Protein AF-A0A0R2K3Y9-F1 (afdb_monomer_lite)

Radius of gyration: 27.19 Å; chains: 1; bounding box: 58×68×70 Å

Organism: NCBI:txid89059

Sequence (277 aa):
MFSKPIFKQSVRSNGALWLVITLVTSALFSNFIIRFDPADFGALSSAAEGTAFGSVLSGFGTILGTLGTFYEMIAIMLGLVYIIFSANNLVVNEVDSGSMAYTLSTPIRRSTVIFTKMAYMIGSIVLMFGILTGVGLGVSELAHHNVSGSPMTEDVEATADAMDRKPSYVRKHLYMIKDDKYAMQAGAEARKMDKTAYGEYLDQAILRDSYKAAATKLTDNRQDKYSDSDKDKDEIEITEQELAKKPQLMMKDNDALEAGAKVTGQSVNGYRNSVND

Foldseek 3Di:
DADPVLLVVLCVQCVVVLVVLLVVLLVVLLCCLQPPDLVVLVVVLVVCPPHPCNVVSVLSNDPVSVVCCVVPPSVVVSLVVSLVVSCCRLPVCCVVVVVVVVVVVPPDDPVNSVVNSVVSSVVSSVVSVVVSVVSNVVSCCVRVVPDPPDDLQPLLVQLCVQVVHDSVVCLQAVLVCVVDPSSLVSSCVSVVHPSVVSVVVSVVVLQLQLLQQLQVVQLVVQCVVCVVPPDDSVVSGDHSVNCVVPVVSSLVPQSSLVRSCSSNVHDSVRSSVVSVD

pLDDT: mean 79.21, std 9.31, range [45.62, 90.38]

InterPro domains:
  IPR032688 ABC-2 type transporter permease protein NosY-like [PF12679] (7-140)

Secondary structure (DSSP, 8-state):
---HHHHHHHHHHHHHHHHHHHHHHHHHHHHHHHH--HHHHHHHHHHHTTSTTHHHHGGGGSHHHHHHHHHHTHHHHHHHHHHHHHHIIIIIHHHHTSHHHHHHTSS--HHHHHHHHHHHHHHHHHHHHHHHHHHHHHHHHHHH--SSS----HHHHHHHHHTTS-HHHHHH-THHHHH-HHHHHHHHHHTT--HHHHHHHHHHHHHHHHHHHHHHHHHHHHHHHHTTS---HHHH---HHHHHH-GGGGGG-HHHHHHHHHHHT--HHHHHHHTT-

Structure (mmCIF, N/CA/C/O backbone):
data_AF-A0A0R2K3Y9-F1
#
_entry.id   AF-A0A0R2K3Y9-F1
#
loop_
_atom_site.group_PDB
_atom_site.id
_atom_site.type_symbol
_atom_site.label_atom_id
_atom_site.label_alt_id
_atom_site.label_comp_id
_atom_site.label_asym_id
_atom_site.label_entity_id
_atom_site.label_seq_id
_atom_site.pdbx_PDB_ins_code
_atom_site.Cartn_x
_atom_site.Cartn_y
_atom_site.Cartn_z
_atom_site.occupancy
_atom_site.B_iso_or_equiv
_atom_site.auth_seq_id
_atom_site.auth_comp_id
_atom_site.auth_asym_id
_atom_site.auth_atom_id
_atom_site.pdbx_PDB_model_num
ATOM 1 N N . MET A 1 1 ? -20.551 -6.174 31.760 1.00 72.19 1 MET A N 1
ATOM 2 C CA . MET A 1 1 ? -19.479 -5.149 31.705 1.00 72.19 1 MET A CA 1
ATOM 3 C C . MET A 1 1 ? -19.605 -4.219 30.501 1.00 72.19 1 MET A C 1
ATOM 5 O O . MET A 1 1 ? -19.122 -3.102 30.588 1.00 72.19 1 MET A O 1
ATOM 9 N N . PHE A 1 2 ? -20.287 -4.624 29.424 1.00 77.69 2 PHE A N 1
ATOM 10 C CA . PHE A 1 2 ? -20.552 -3.791 28.248 1.00 77.69 2 PHE A CA 1
ATOM 11 C C . PHE A 1 2 ? -22.027 -3.366 28.186 1.00 77.69 2 PHE A C 1
ATOM 13 O O . PHE A 1 2 ? -22.905 -4.177 28.487 1.00 77.69 2 PHE A O 1
ATOM 20 N N . SER A 1 3 ? -22.302 -2.120 27.795 1.00 84.88 3 SER A N 1
ATOM 21 C CA . SER A 1 3 ? -23.659 -1.575 27.671 1.00 84.88 3 SER A CA 1
ATOM 22 C C . SER A 1 3 ? -23.954 -1.139 26.233 1.00 84.88 3 SER A C 1
ATOM 24 O O . SER A 1 3 ? -23.465 -0.114 25.764 1.00 84.88 3 SER A O 1
ATOM 26 N N . LYS A 1 4 ? -24.811 -1.891 25.531 1.00 84.31 4 LYS A N 1
ATOM 27 C CA . LYS A 1 4 ? -25.275 -1.547 24.172 1.00 84.31 4 LYS A CA 1
ATOM 28 C C . LYS A 1 4 ? -25.840 -0.118 24.037 1.00 84.31 4 LYS A C 1
ATOM 30 O O . LYS A 1 4 ? -25.471 0.543 23.065 1.00 84.31 4 LYS A O 1
ATOM 35 N N . PRO A 1 5 ? -26.703 0.392 24.945 1.00 85.50 5 PRO A N 1
ATOM 36 C CA . PRO A 1 5 ? -27.250 1.742 24.795 1.00 85.50 5 PRO A CA 1
ATOM 37 C C . PRO A 1 5 ? -26.172 2.829 24.900 1.00 85.50 5 PRO A C 1
ATOM 39 O O . PRO A 1 5 ? -26.174 3.751 24.089 1.00 85.50 5 PRO A O 1
ATOM 42 N N . ILE A 1 6 ? -25.207 2.674 25.814 1.00 84.50 6 ILE A N 1
ATOM 43 C CA . ILE A 1 6 ? -24.090 3.621 25.970 1.00 84.50 6 ILE A CA 1
ATOM 44 C C . ILE A 1 6 ? -23.185 3.580 24.739 1.00 84.50 6 ILE A C 1
ATOM 46 O O . ILE A 1 6 ? -22.812 4.625 24.222 1.00 84.50 6 ILE A O 1
ATOM 50 N N . PHE A 1 7 ? -22.890 2.392 24.207 1.00 85.75 7 PHE A N 1
ATOM 51 C CA . PHE A 1 7 ? -22.091 2.269 22.989 1.00 85.75 7 PHE A CA 1
ATOM 52 C C . PHE A 1 7 ? -22.758 2.966 21.794 1.00 85.75 7 PHE A C 1
ATOM 54 O O . PHE A 1 7 ? -22.119 3.743 21.089 1.00 85.75 7 PHE A O 1
ATOM 61 N N . LYS A 1 8 ? -24.067 2.757 21.596 1.00 85.94 8 LYS A N 1
ATOM 62 C CA . LYS A 1 8 ? -24.831 3.424 20.529 1.00 85.94 8 LYS A CA 1
ATOM 63 C C . LYS A 1 8 ? -24.847 4.946 20.704 1.00 85.94 8 LYS A C 1
ATOM 65 O O . LYS A 1 8 ? -24.762 5.674 19.717 1.00 85.94 8 LYS A O 1
ATOM 70 N N . GLN A 1 9 ? -24.935 5.426 21.942 1.00 85.88 9 GLN A N 1
ATOM 71 C CA . GLN A 1 9 ? -24.825 6.847 22.261 1.00 85.88 9 GLN A CA 1
ATOM 72 C C . GLN A 1 9 ? -23.428 7.393 21.934 1.00 85.88 9 GLN A C 1
ATOM 74 O O . GLN A 1 9 ? -23.332 8.435 21.289 1.00 85.88 9 GLN A O 1
ATOM 79 N N . SER A 1 10 ? -22.357 6.678 22.297 1.00 84.56 10 SER A N 1
ATOM 80 C CA . SER A 1 10 ? -20.978 7.061 21.967 1.00 84.56 10 SER A CA 1
ATOM 81 C C . SER A 1 10 ? -20.760 7.148 20.457 1.00 84.56 10 SER A C 1
ATOM 83 O O . SER A 1 10 ? -20.232 8.155 19.989 1.00 84.56 10 SER A O 1
ATOM 85 N N . VAL A 1 11 ? -21.259 6.167 19.692 1.00 85.75 11 VAL A N 1
ATOM 86 C CA . VAL A 1 11 ? -21.233 6.184 18.219 1.00 85.75 11 VAL A CA 1
ATOM 87 C C . VAL A 1 11 ? -22.004 7.383 17.665 1.00 85.75 11 VAL A C 1
ATOM 89 O O . VAL A 1 11 ? -21.507 8.061 16.775 1.00 85.75 11 VAL A O 1
ATOM 92 N N . ARG A 1 12 ? -23.201 7.685 18.181 1.00 84.62 12 ARG A N 1
ATOM 93 C CA . ARG A 1 12 ? -24.012 8.804 17.672 1.00 84.62 12 ARG A CA 1
ATOM 94 C C . ARG A 1 12 ? -23.402 10.171 17.987 1.00 84.62 12 ARG A C 1
ATOM 96 O O . ARG A 1 12 ? -23.497 11.069 17.161 1.00 84.62 12 ARG A O 1
ATOM 103 N N . SER A 1 13 ? -22.794 10.322 19.161 1.00 81.81 13 SER A N 1
ATOM 104 C CA . SER A 1 13 ? -22.190 11.584 19.603 1.00 81.81 13 SER A CA 1
ATOM 105 C C . SER A 1 13 ? -20.839 11.856 18.926 1.00 81.81 13 SER A C 1
ATOM 107 O O . SER A 1 13 ? -20.558 12.982 18.528 1.00 81.81 13 SER A O 1
ATOM 109 N N . ASN A 1 14 ? -20.012 10.821 18.731 1.00 84.38 14 ASN A N 1
ATOM 110 C CA . ASN A 1 14 ? -18.636 10.973 18.236 1.00 84.38 14 ASN A CA 1
ATOM 111 C C . ASN A 1 14 ? -18.421 10.483 16.797 1.00 84.38 14 ASN A C 1
ATOM 113 O O . ASN A 1 14 ? -17.381 10.762 16.205 1.00 84.38 14 ASN A O 1
ATOM 117 N N . GLY A 1 15 ? -19.394 9.792 16.200 1.00 83.25 15 GLY A N 1
ATOM 118 C CA . GLY A 1 15 ? -19.267 9.215 14.860 1.00 83.25 15 GLY A CA 1
ATOM 119 C C . GLY A 1 15 ? -19.096 10.255 13.753 1.00 83.25 15 GLY A C 1
ATOM 120 O O . GLY A 1 15 ? -18.331 10.018 12.824 1.00 83.25 15 GLY A O 1
ATOM 121 N N . ALA A 1 16 ? -19.741 11.422 13.865 1.00 86.19 16 ALA A N 1
ATOM 122 C CA . ALA A 1 16 ? -19.573 12.507 12.895 1.00 86.19 16 ALA A CA 1
ATOM 123 C C . ALA A 1 16 ? -18.151 13.091 12.932 1.00 86.19 16 ALA A C 1
ATOM 125 O O . ALA A 1 16 ? -17.517 13.229 11.890 1.00 86.19 16 ALA A O 1
ATOM 126 N N . LEU A 1 17 ? -17.625 13.362 14.134 1.00 84.94 17 LEU A N 1
ATOM 127 C CA . LEU A 1 17 ? -16.249 13.829 14.329 1.00 84.94 17 LEU A CA 1
ATOM 128 C C . LEU A 1 17 ? -15.238 12.808 13.791 1.00 84.94 17 LEU A C 1
ATOM 130 O O . LEU A 1 17 ? -14.320 13.171 13.061 1.00 84.94 17 LEU A O 1
ATOM 134 N N . TRP A 1 18 ? -15.439 11.527 14.115 1.00 87.94 18 TRP A N 1
ATOM 135 C CA . TRP A 1 18 ? -14.597 10.439 13.624 1.00 87.94 18 TRP A CA 1
ATOM 136 C C . TRP A 1 18 ? -14.606 10.346 12.093 1.00 87.94 18 TRP A C 1
ATOM 138 O O . TRP A 1 18 ? -13.537 10.243 11.495 1.00 87.94 18 TRP A O 1
ATOM 148 N N . LEU A 1 19 ? -15.775 10.442 11.448 1.00 88.56 19 LEU A N 1
ATOM 149 C CA . LEU A 1 19 ? -15.882 10.413 9.985 1.00 88.56 19 LEU A CA 1
ATOM 150 C C . LEU A 1 19 ? -15.146 11.581 9.328 1.00 88.56 19 LEU A C 1
ATOM 152 O O . LEU A 1 19 ? -14.392 11.365 8.383 1.00 88.56 19 LEU A O 1
ATOM 156 N N . VAL A 1 20 ? -15.342 12.804 9.830 1.00 88.75 20 VAL A N 1
ATOM 157 C CA . VAL A 1 20 ? -14.692 14.002 9.279 1.00 88.75 20 VAL A CA 1
ATOM 158 C C . VAL A 1 20 ? -13.175 13.890 9.391 1.00 88.75 20 VAL A C 1
ATOM 160 O O . VAL A 1 20 ? -12.480 14.079 8.396 1.00 88.75 20 VAL A O 1
ATOM 163 N N . ILE A 1 21 ? -12.658 13.531 10.569 1.00 85.00 21 ILE A N 1
ATOM 164 C CA . ILE A 1 21 ? -11.213 13.379 10.775 1.00 85.00 21 ILE A CA 1
ATOM 165 C C . ILE A 1 21 ? -10.663 12.264 9.881 1.00 85.00 21 ILE A C 1
ATOM 167 O O . ILE A 1 21 ? -9.670 12.476 9.195 1.00 85.00 21 ILE A O 1
ATOM 171 N N . THR A 1 22 ? -11.338 11.114 9.812 1.00 88.19 22 THR A N 1
ATOM 172 C CA . THR A 1 22 ? -10.908 9.993 8.961 1.00 88.19 22 THR A CA 1
ATOM 173 C C . THR A 1 22 ? -10.856 10.393 7.489 1.00 88.19 22 THR A C 1
ATOM 175 O O . THR A 1 22 ? -9.881 10.070 6.815 1.00 88.19 22 THR A O 1
ATOM 178 N N . LEU A 1 23 ? -11.848 11.135 6.987 1.00 88.94 23 LEU A N 1
ATOM 179 C CA . LEU A 1 23 ? -11.860 11.627 5.606 1.00 88.94 23 LEU A CA 1
ATOM 180 C C . LEU A 1 23 ? -10.736 12.628 5.333 1.00 88.94 23 LEU A C 1
ATOM 182 O O . LEU A 1 23 ? -10.038 12.491 4.331 1.00 88.94 23 LEU A O 1
ATOM 186 N N . VAL A 1 24 ? -10.532 13.603 6.221 1.00 87.00 24 VAL A N 1
ATOM 187 C CA . VAL A 1 24 ? -9.466 14.607 6.071 1.00 87.00 24 VAL A CA 1
ATOM 188 C C . VAL A 1 24 ? -8.095 13.939 6.104 1.00 87.00 24 VAL A C 1
ATOM 190 O O . VAL A 1 24 ? -7.281 14.165 5.212 1.00 87.00 24 VAL A O 1
ATOM 193 N N . THR A 1 25 ? -7.851 13.067 7.082 1.00 82.69 25 THR A N 1
ATOM 194 C CA . THR A 1 25 ? -6.600 12.314 7.184 1.00 82.69 25 THR A CA 1
ATOM 195 C C . THR A 1 25 ? -6.388 11.421 5.964 1.00 82.69 25 THR A C 1
ATOM 197 O O . THR A 1 25 ? -5.285 11.393 5.433 1.00 82.69 25 THR A O 1
ATOM 200 N N . SER A 1 26 ? -7.432 10.751 5.469 1.00 87.12 26 SER A N 1
ATOM 201 C CA . SER A 1 26 ? -7.345 9.919 4.262 1.00 87.12 26 SER A CA 1
ATOM 202 C C . SER A 1 26 ? -7.014 10.745 3.020 1.00 87.12 26 SER A C 1
ATOM 204 O O . SER A 1 26 ? -6.177 10.332 2.222 1.00 87.12 26 SER A O 1
ATOM 206 N N . ALA A 1 27 ? -7.621 11.923 2.859 1.00 84.75 27 ALA A N 1
ATOM 207 C CA . ALA A 1 27 ? -7.344 12.817 1.737 1.00 84.75 27 ALA A CA 1
ATOM 208 C C . ALA A 1 27 ? -5.910 13.364 1.782 1.00 84.75 27 ALA A C 1
ATOM 210 O O . ALA A 1 27 ? -5.215 13.340 0.768 1.00 84.75 27 ALA A O 1
ATOM 211 N N . LEU A 1 28 ? -5.447 13.797 2.959 1.00 79.94 28 LEU A N 1
ATOM 212 C CA . LEU A 1 28 ? -4.062 14.228 3.159 1.00 79.94 28 LEU A CA 1
ATOM 213 C C . LEU A 1 28 ? -3.086 13.087 2.864 1.00 79.94 28 LEU A C 1
ATOM 215 O O . LEU A 1 28 ? -2.145 13.276 2.102 1.00 79.94 28 LEU A O 1
ATOM 219 N N . PHE A 1 29 ? -3.347 11.895 3.403 1.00 78.56 29 PHE A N 1
ATOM 220 C CA . PHE A 1 29 ? -2.521 10.710 3.181 1.00 78.56 29 PHE A CA 1
ATOM 221 C C . PHE A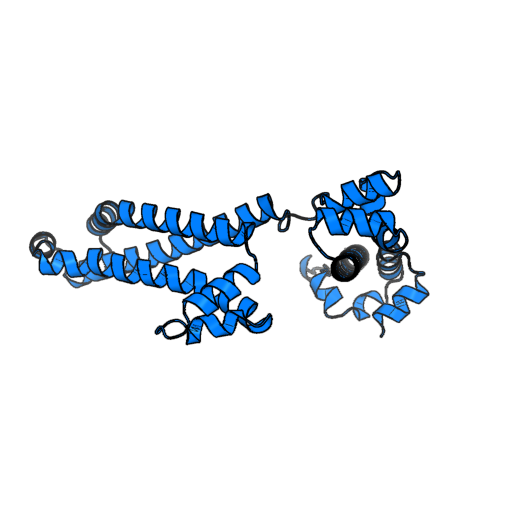 1 29 ? -2.471 10.311 1.699 1.00 78.56 29 PHE A C 1
ATOM 223 O O . PHE A 1 29 ? -1.402 10.028 1.170 1.00 78.56 29 PHE A O 1
ATOM 230 N N . SER A 1 30 ? -3.603 10.379 0.995 1.00 82.38 30 SER A N 1
ATOM 231 C CA . SER A 1 30 ? -3.673 10.117 -0.449 1.00 82.38 30 SER A CA 1
ATOM 232 C C . SER A 1 30 ? -2.864 11.131 -1.256 1.00 82.38 30 SER A C 1
ATOM 234 O O . SER A 1 30 ? -2.160 10.759 -2.190 1.00 82.38 30 SER A O 1
ATOM 236 N N . ASN A 1 31 ? -2.946 12.414 -0.893 1.00 78.44 31 ASN A N 1
ATOM 237 C CA . ASN A 1 31 ? -2.171 13.463 -1.549 1.00 78.44 31 ASN A CA 1
ATOM 238 C C . ASN A 1 31 ? -0.668 13.241 -1.339 1.00 78.44 31 ASN A C 1
ATOM 240 O O . ASN A 1 31 ? 0.089 13.296 -2.303 1.00 78.44 31 ASN A O 1
ATOM 244 N N . PHE A 1 32 ? -0.261 12.873 -0.120 1.00 73.88 32 PHE A N 1
ATOM 245 C CA . PHE A 1 32 ? 1.114 12.461 0.156 1.00 73.88 32 PHE A CA 1
ATOM 246 C C . PHE A 1 32 ? 1.554 11.295 -0.727 1.00 73.88 32 PHE A C 1
ATOM 248 O O . PHE A 1 32 ? 2.607 11.393 -1.333 1.00 73.88 32 PHE A O 1
ATOM 255 N N . ILE A 1 33 ? 0.753 10.236 -0.871 1.00 74.50 33 ILE A N 1
ATOM 256 C CA . ILE A 1 33 ? 1.120 9.095 -1.729 1.00 74.50 33 ILE A CA 1
ATOM 257 C C . ILE A 1 33 ? 1.334 9.530 -3.187 1.00 74.50 33 ILE A C 1
ATOM 259 O O . ILE A 1 33 ? 2.266 9.065 -3.829 1.00 74.50 33 ILE A O 1
ATOM 263 N N . ILE A 1 34 ? 0.482 10.407 -3.726 1.00 73.38 34 ILE A N 1
ATOM 264 C CA . ILE A 1 34 ? 0.499 10.768 -5.155 1.00 73.38 34 ILE A CA 1
ATOM 265 C C . ILE A 1 34 ? 1.545 11.843 -5.480 1.00 73.38 34 ILE A C 1
ATOM 267 O O . ILE A 1 34 ? 2.103 11.857 -6.575 1.00 73.38 34 ILE A O 1
ATOM 271 N N . ARG A 1 35 ? 1.742 12.808 -4.581 1.00 71.44 35 ARG A N 1
ATOM 272 C CA . ARG A 1 35 ? 2.482 14.051 -4.847 1.00 71.44 35 ARG A CA 1
ATOM 273 C C . ARG A 1 35 ? 3.768 14.164 -4.045 1.00 71.44 35 ARG A C 1
ATOM 275 O O . ARG A 1 35 ? 4.286 15.264 -3.915 1.00 71.44 35 ARG A O 1
ATOM 282 N N . PHE A 1 36 ? 4.263 13.064 -3.490 1.00 70.00 36 PHE A N 1
ATOM 283 C CA . PHE A 1 36 ? 5.468 13.105 -2.682 1.00 70.00 36 PHE A CA 1
ATOM 284 C C . PHE A 1 36 ? 6.675 13.610 -3.491 1.00 70.00 36 PHE A C 1
ATOM 286 O O . PHE A 1 36 ? 7.161 12.914 -4.380 1.00 70.00 36 PHE A O 1
ATOM 293 N N . ASP A 1 37 ? 7.166 14.801 -3.142 1.00 67.56 37 ASP A N 1
ATOM 294 C CA . ASP A 1 37 ? 8.420 15.365 -3.636 1.00 67.56 37 ASP A CA 1
ATOM 295 C C . ASP A 1 37 ? 9.355 15.654 -2.440 1.00 67.56 37 ASP A C 1
ATOM 297 O O . ASP A 1 37 ? 8.989 16.409 -1.531 1.00 67.56 37 ASP A O 1
ATOM 301 N N . PRO A 1 38 ? 10.568 15.071 -2.398 1.00 63.56 38 PRO A N 1
ATOM 302 C CA . PRO A 1 38 ? 11.562 15.378 -1.371 1.00 63.56 38 PRO A CA 1
ATOM 303 C C . PRO A 1 38 ? 11.931 16.870 -1.286 1.00 63.56 38 PRO A C 1
ATOM 305 O O . PRO A 1 38 ? 12.319 17.342 -0.215 1.00 63.56 38 PRO A O 1
ATOM 308 N N . ALA A 1 39 ? 11.805 17.628 -2.382 1.00 64.56 39 ALA A N 1
ATOM 309 C CA . ALA A 1 39 ? 12.123 19.055 -2.422 1.00 64.56 39 ALA A CA 1
ATOM 310 C C . ALA A 1 39 ? 11.129 19.914 -1.617 1.00 64.56 39 ALA A C 1
ATOM 312 O O . ALA A 1 39 ? 11.542 20.893 -0.985 1.00 64.56 39 ALA A O 1
ATOM 313 N N . ASP A 1 40 ? 9.852 19.518 -1.557 1.00 67.56 40 ASP A N 1
ATOM 314 C CA . ASP A 1 40 ? 8.820 20.212 -0.769 1.00 67.56 40 ASP A CA 1
ATOM 315 C C . ASP A 1 40 ? 9.151 20.192 0.731 1.00 67.56 40 ASP A C 1
ATOM 317 O O . ASP A 1 40 ? 8.909 21.159 1.460 1.00 67.56 40 ASP A O 1
ATOM 321 N N . PHE A 1 41 ? 9.777 19.110 1.198 1.00 66.44 41 PHE A N 1
ATOM 322 C CA . PHE A 1 41 ? 10.233 18.981 2.581 1.00 66.44 41 PHE A CA 1
ATOM 323 C C . PHE A 1 41 ? 11.466 19.826 2.883 1.00 66.44 41 PHE A C 1
ATOM 325 O O . PHE A 1 41 ? 11.584 20.335 3.997 1.00 66.44 41 PHE A O 1
ATOM 332 N N . GLY A 1 42 ? 12.342 20.043 1.899 1.00 66.19 42 GLY A N 1
ATOM 333 C CA . GLY A 1 42 ? 13.432 21.012 2.012 1.00 66.19 42 GLY A CA 1
ATOM 334 C C . GLY A 1 42 ? 12.899 22.425 2.261 1.00 66.19 42 GLY A C 1
ATOM 335 O O . GLY A 1 42 ? 13.320 23.085 3.209 1.00 66.19 42 GLY A O 1
ATOM 336 N N . ALA A 1 43 ? 11.897 22.850 1.483 1.00 70.19 43 ALA A N 1
ATOM 337 C CA . ALA A 1 43 ? 11.250 24.152 1.653 1.00 70.19 43 ALA A CA 1
ATOM 338 C C . ALA A 1 43 ? 10.522 24.278 3.005 1.00 70.19 43 ALA A C 1
ATOM 340 O O . ALA A 1 43 ? 10.617 25.311 3.672 1.00 70.19 43 ALA A O 1
ATOM 341 N N . LEU A 1 44 ? 9.833 23.218 3.440 1.00 67.12 44 LEU A N 1
ATOM 342 C CA . LEU A 1 44 ? 9.154 23.184 4.735 1.00 67.12 44 LEU A CA 1
ATOM 343 C C . LEU A 1 44 ? 10.146 23.192 5.912 1.00 67.12 44 LEU A C 1
ATOM 345 O O . LEU A 1 44 ? 9.903 23.872 6.906 1.00 67.12 44 LEU A O 1
ATOM 349 N N . SER A 1 45 ? 11.276 22.488 5.790 1.00 67.81 45 SER A N 1
ATOM 350 C CA . SER A 1 45 ? 12.355 22.490 6.785 1.00 67.81 45 SER A CA 1
ATOM 351 C C . SER A 1 45 ? 12.969 23.879 6.923 1.00 67.81 45 SER A C 1
ATOM 353 O O . SER A 1 45 ? 13.110 24.361 8.044 1.00 67.81 45 SER A O 1
ATOM 355 N N . SER A 1 46 ? 13.267 24.555 5.809 1.00 74.31 46 SER A N 1
ATOM 356 C CA . SER A 1 46 ? 13.763 25.937 5.824 1.00 74.31 46 SER A CA 1
ATOM 357 C C . SER A 1 46 ? 12.749 26.914 6.426 1.00 74.31 46 SER A C 1
ATOM 359 O O . SER A 1 46 ? 13.129 27.819 7.159 1.00 74.31 46 SER A O 1
ATOM 361 N N . ALA A 1 47 ? 11.450 26.724 6.177 1.00 75.31 47 ALA A N 1
ATOM 362 C CA . ALA A 1 47 ? 10.400 27.552 6.776 1.00 75.31 47 ALA A CA 1
ATOM 363 C C . ALA A 1 47 ? 10.187 27.284 8.280 1.00 75.31 47 ALA A C 1
ATOM 365 O O . ALA A 1 47 ? 9.704 28.158 9.000 1.00 75.31 47 ALA A O 1
ATOM 366 N N . ALA A 1 48 ? 10.525 26.083 8.756 1.00 72.19 48 ALA A N 1
ATOM 367 C CA . ALA A 1 48 ? 10.396 25.677 10.153 1.00 72.19 48 ALA A CA 1
ATOM 368 C C . ALA A 1 48 ? 11.668 25.924 10.985 1.00 72.19 48 ALA A C 1
ATOM 370 O O . ALA A 1 48 ? 11.647 25.679 12.200 1.00 72.19 48 ALA A O 1
ATOM 371 N N . GLU A 1 49 ? 12.757 26.408 10.375 1.00 75.75 49 GLU A N 1
ATOM 372 C CA . GLU A 1 49 ? 13.984 26.780 11.082 1.00 75.75 49 GLU A CA 1
ATOM 373 C C . GLU A 1 49 ? 13.683 27.782 12.207 1.00 75.75 49 GLU A C 1
ATOM 375 O O . GLU A 1 49 ? 13.018 28.799 12.022 1.00 75.75 49 GLU A O 1
ATOM 380 N N . GLY A 1 50 ? 14.145 27.462 13.418 1.00 74.25 50 GLY A N 1
ATOM 381 C CA . GLY A 1 50 ? 13.904 28.274 14.615 1.00 74.25 50 GLY A CA 1
ATOM 382 C C . GLY A 1 50 ? 12.578 28.008 15.341 1.00 74.25 50 GLY A C 1
ATOM 383 O O . GLY A 1 50 ? 12.359 28.567 16.414 1.00 74.25 50 GLY A O 1
ATOM 384 N N . THR A 1 51 ? 11.709 27.132 14.826 1.00 82.62 51 THR A N 1
ATOM 385 C CA . THR A 1 51 ? 10.509 26.669 15.549 1.00 82.62 51 THR A CA 1
ATOM 386 C C . THR A 1 51 ? 10.785 25.393 16.350 1.00 82.62 51 THR A C 1
ATOM 388 O O . THR A 1 51 ? 11.752 24.676 16.092 1.00 82.62 51 THR A O 1
ATOM 391 N N . ALA A 1 52 ? 9.883 25.040 17.273 1.00 72.44 52 ALA A N 1
ATOM 392 C CA . ALA A 1 52 ? 9.926 23.761 17.994 1.00 72.44 52 ALA A CA 1
ATOM 393 C C . ALA A 1 52 ? 9.851 22.522 17.071 1.00 72.44 52 ALA A C 1
ATOM 395 O O . ALA A 1 52 ? 10.137 21.414 17.514 1.00 72.44 52 ALA A O 1
ATOM 396 N N . PHE A 1 53 ? 9.479 22.710 15.799 1.00 64.06 53 PHE A N 1
ATOM 397 C CA . PHE A 1 53 ? 9.382 21.657 14.791 1.00 64.06 53 PHE A CA 1
ATOM 398 C C . PHE A 1 53 ? 10.619 21.567 13.885 1.00 64.06 53 PHE A C 1
ATOM 400 O O . PHE A 1 53 ? 10.778 20.566 13.193 1.00 64.06 53 PHE A O 1
ATOM 407 N N . GLY A 1 54 ? 11.523 22.555 13.901 1.00 67.88 54 GLY A N 1
ATOM 408 C CA . GLY A 1 54 ? 12.693 22.578 13.013 1.00 67.88 54 GLY A CA 1
ATOM 409 C C . GLY A 1 54 ? 13.634 21.382 13.209 1.00 67.88 54 GLY A C 1
ATOM 410 O O . GLY A 1 54 ? 14.153 20.833 12.242 1.00 67.88 54 GLY A O 1
ATOM 411 N N . SER A 1 55 ? 13.791 20.908 14.449 1.00 66.75 55 SER A N 1
ATOM 412 C CA . SER A 1 55 ? 14.583 19.708 14.766 1.00 66.75 55 SER A CA 1
ATOM 413 C C . SER A 1 55 ? 13.926 18.397 14.328 1.00 66.75 55 SER A C 1
ATOM 415 O O . SER A 1 55 ? 14.624 17.412 14.117 1.00 66.75 55 SER A O 1
ATOM 417 N N . VAL A 1 56 ? 12.598 18.373 14.196 1.00 66.00 56 VAL A N 1
ATOM 418 C CA . VAL A 1 56 ? 11.843 17.217 13.691 1.00 66.00 56 VAL A CA 1
ATOM 419 C C . VAL A 1 56 ? 11.886 17.192 12.162 1.00 66.00 56 VAL A C 1
ATOM 421 O O . VAL A 1 56 ? 11.980 16.124 11.563 1.00 66.00 56 VAL A O 1
ATOM 424 N N . LEU A 1 57 ? 11.864 18.365 11.520 1.00 67.12 57 LEU A N 1
ATOM 425 C CA . LEU A 1 57 ? 11.907 18.471 10.062 1.00 67.12 57 LEU A CA 1
ATOM 426 C C . LEU A 1 57 ? 13.304 18.275 9.460 1.00 67.12 57 LEU A C 1
ATOM 428 O O . LEU A 1 57 ? 13.405 17.831 8.319 1.00 67.12 57 LEU A O 1
ATOM 432 N N . SER A 1 58 ? 14.375 18.524 10.215 1.00 66.38 58 SER A N 1
ATOM 433 C CA . SER A 1 58 ? 15.751 18.353 9.725 1.00 66.38 58 SER A CA 1
ATOM 434 C C . SER A 1 58 ? 16.081 16.911 9.308 1.00 66.38 58 SER A C 1
ATOM 436 O O . SER A 1 58 ? 16.901 16.697 8.414 1.00 66.38 58 SER A O 1
ATOM 438 N N . GLY A 1 59 ? 15.400 15.914 9.887 1.00 64.44 59 GLY A N 1
ATOM 439 C CA . GLY A 1 59 ? 15.523 14.505 9.498 1.00 64.44 59 GLY A CA 1
ATOM 440 C C . GLY A 1 59 ? 15.091 14.224 8.053 1.00 64.44 59 GLY A C 1
ATOM 441 O O . GLY A 1 59 ? 15.647 13.332 7.413 1.00 64.44 59 GLY A O 1
ATOM 442 N N . PHE A 1 60 ? 14.185 15.028 7.486 1.00 63.03 60 PHE A N 1
ATOM 443 C CA . PHE A 1 60 ? 13.716 14.877 6.103 1.00 63.03 60 PHE A CA 1
ATOM 444 C C . PHE A 1 60 ? 14.738 15.335 5.048 1.00 63.03 60 PHE A C 1
ATOM 446 O O . PHE A 1 60 ? 14.505 15.154 3.858 1.00 63.03 60 PHE A O 1
ATOM 453 N N . GLY A 1 61 ? 15.881 15.906 5.442 1.00 60.72 61 GLY A N 1
ATOM 454 C CA . GLY A 1 61 ? 16.944 16.278 4.501 1.00 60.72 61 GLY A CA 1
ATOM 455 C C . GLY A 1 61 ? 17.770 15.095 3.976 1.00 60.72 61 GLY A C 1
ATOM 456 O O . GLY A 1 61 ? 18.571 15.263 3.061 1.00 60.72 61 GLY A O 1
ATOM 457 N N . THR A 1 62 ? 17.609 13.896 4.547 1.00 67.75 62 THR A N 1
ATOM 458 C CA . THR A 1 62 ? 18.381 12.696 4.178 1.00 67.75 62 THR A CA 1
ATOM 459 C C . THR A 1 62 ? 17.459 11.586 3.688 1.00 67.75 62 THR A C 1
ATOM 461 O O . THR A 1 62 ? 16.368 11.441 4.218 1.00 67.75 62 THR A O 1
ATOM 464 N N . ILE A 1 63 ? 17.896 10.754 2.734 1.00 64.06 63 ILE A N 1
ATOM 465 C CA . ILE A 1 63 ? 17.095 9.620 2.217 1.00 64.06 63 ILE A CA 1
ATOM 466 C C . ILE A 1 63 ? 16.690 8.653 3.342 1.00 64.06 63 ILE A C 1
ATOM 468 O O . ILE A 1 63 ? 15.565 8.163 3.386 1.00 64.06 63 ILE A O 1
ATOM 472 N N . LEU A 1 64 ? 17.600 8.381 4.281 1.00 65.50 64 LEU A N 1
ATOM 473 C CA . LEU A 1 64 ? 17.311 7.490 5.404 1.00 65.50 64 LEU A CA 1
ATOM 474 C C . LEU A 1 64 ? 16.314 8.124 6.384 1.00 65.50 64 LEU A C 1
ATOM 476 O O . LEU A 1 64 ? 15.420 7.447 6.887 1.00 65.50 64 LEU A O 1
ATOM 480 N N . GLY A 1 65 ? 16.448 9.426 6.633 1.00 65.88 65 GLY A N 1
ATOM 481 C CA . GLY A 1 65 ? 15.547 10.155 7.510 1.00 65.88 65 GLY A CA 1
ATOM 482 C C . GLY A 1 65 ? 14.183 10.422 6.877 1.00 65.88 65 GLY A C 1
ATOM 483 O O . GLY A 1 65 ? 13.186 10.295 7.576 1.00 65.88 65 GLY A O 1
ATOM 484 N N . THR A 1 66 ? 14.076 10.670 5.569 1.00 66.31 66 THR A N 1
ATOM 485 C CA . THR A 1 66 ? 12.773 10.718 4.889 1.00 66.31 66 THR A CA 1
ATOM 486 C C . THR A 1 66 ? 12.075 9.374 5.024 1.00 66.31 66 THR A C 1
ATOM 488 O O . THR A 1 66 ? 10.972 9.333 5.558 1.00 66.31 66 THR A O 1
ATOM 491 N N . LEU A 1 67 ? 12.724 8.268 4.652 1.00 64.19 67 LEU A N 1
ATOM 492 C CA . LEU A 1 67 ? 12.130 6.933 4.758 1.00 64.19 67 LEU A CA 1
ATOM 493 C C . LEU A 1 67 ? 11.660 6.622 6.189 1.00 64.19 67 LEU A C 1
ATOM 495 O O . LEU A 1 67 ? 10.499 6.267 6.377 1.00 64.19 67 LEU A O 1
ATOM 499 N N . GLY A 1 68 ? 12.505 6.827 7.205 1.00 62.19 68 GLY A N 1
ATOM 500 C CA . GLY A 1 68 ? 12.110 6.608 8.602 1.00 62.19 68 GLY A CA 1
ATOM 501 C C . GLY A 1 68 ? 10.929 7.485 9.025 1.00 62.19 68 GLY A C 1
ATOM 502 O O . GLY A 1 68 ? 9.942 7.004 9.575 1.00 62.19 68 GLY A O 1
ATOM 503 N N . THR A 1 69 ? 10.965 8.772 8.685 1.00 64.31 69 THR A N 1
ATOM 504 C CA . THR A 1 69 ? 9.955 9.727 9.154 1.00 64.31 69 THR A CA 1
ATOM 505 C C . THR A 1 69 ? 8.619 9.598 8.400 1.00 64.31 69 THR A C 1
ATOM 507 O O . THR A 1 69 ? 7.562 9.826 8.989 1.00 64.31 69 THR A O 1
ATOM 510 N N . PHE A 1 70 ? 8.615 9.159 7.134 1.00 61.53 70 PHE A N 1
ATOM 511 C CA . PHE A 1 70 ? 7.381 8.878 6.382 1.00 61.53 70 PHE A CA 1
ATOM 512 C C . PHE A 1 70 ? 6.637 7.660 6.910 1.00 61.53 70 PHE A C 1
ATOM 514 O O . PHE A 1 70 ? 5.425 7.735 7.127 1.00 61.53 70 PHE A O 1
ATOM 521 N N . TYR A 1 71 ? 7.352 6.554 7.120 1.00 59.62 71 TYR A N 1
ATOM 522 C CA . TYR A 1 71 ? 6.725 5.305 7.543 1.00 59.62 71 TYR A CA 1
ATOM 523 C C . TYR A 1 71 ? 6.380 5.299 9.038 1.00 59.62 71 TYR A C 1
ATOM 525 O O . TYR A 1 71 ? 5.398 4.664 9.420 1.00 59.62 71 TYR A O 1
ATOM 533 N N . GLU A 1 72 ? 7.110 6.046 9.875 1.00 59.31 72 GLU A N 1
ATOM 534 C CA . GLU A 1 72 ? 6.867 6.077 11.322 1.00 59.31 72 GLU A CA 1
ATOM 535 C C . GLU A 1 72 ? 6.023 7.278 11.789 1.00 59.31 72 GLU A C 1
ATOM 537 O O . GLU A 1 72 ? 5.205 7.124 12.693 1.00 59.31 72 GLU A O 1
ATOM 542 N N . MET A 1 73 ? 6.155 8.478 11.208 1.00 63.12 73 MET A N 1
ATOM 543 C CA . MET A 1 73 ? 5.685 9.697 11.891 1.00 63.12 73 MET A CA 1
ATOM 544 C C . MET A 1 73 ? 4.321 10.224 11.429 1.00 63.12 73 MET A C 1
ATOM 546 O O . MET A 1 73 ? 3.509 10.613 12.268 1.00 63.12 73 MET A O 1
ATOM 550 N N . ILE A 1 74 ? 4.021 10.254 10.126 1.00 65.00 74 ILE A N 1
ATOM 551 C CA . ILE A 1 74 ? 2.821 10.959 9.621 1.00 65.00 74 ILE A CA 1
ATOM 552 C C . ILE A 1 74 ? 1.523 10.271 10.065 1.00 65.00 74 ILE A C 1
ATOM 554 O O . ILE A 1 74 ? 0.600 10.931 10.554 1.00 65.00 74 ILE A O 1
ATOM 558 N N . ALA A 1 75 ? 1.457 8.943 9.946 1.00 60.81 75 ALA A N 1
ATOM 559 C CA . ALA A 1 75 ? 0.280 8.175 10.347 1.00 60.81 75 ALA A CA 1
ATOM 560 C C . ALA A 1 75 ? 0.049 8.236 11.868 1.00 60.81 75 ALA A C 1
ATOM 562 O O . ALA A 1 75 ? -1.086 8.389 12.326 1.00 60.81 75 ALA A O 1
ATOM 563 N N . ILE A 1 76 ? 1.128 8.179 12.655 1.00 66.69 76 ILE A N 1
ATOM 564 C CA . ILE A 1 76 ? 1.058 8.221 14.119 1.00 66.69 76 ILE A CA 1
ATOM 565 C C . ILE A 1 76 ? 0.691 9.627 14.611 1.00 66.69 76 ILE A C 1
ATOM 567 O O . ILE A 1 76 ? -0.143 9.762 15.507 1.00 66.69 76 ILE A O 1
ATOM 571 N N . MET A 1 77 ? 1.245 10.682 14.005 1.00 68.00 77 MET A N 1
ATOM 572 C CA . MET A 1 77 ? 0.988 12.063 14.420 1.00 68.00 77 MET A CA 1
ATOM 573 C C . MET A 1 77 ? -0.473 12.471 14.187 1.00 68.00 77 MET A C 1
ATOM 575 O O . MET A 1 77 ? -1.101 13.041 15.079 1.00 68.00 77 MET A O 1
ATOM 579 N N . LEU A 1 78 ? -1.056 12.124 13.034 1.00 68.25 78 LEU A N 1
ATOM 580 C CA . LEU A 1 78 ? -2.478 12.387 12.772 1.00 68.25 78 LEU A CA 1
ATOM 581 C C . LEU A 1 78 ? -3.395 11.503 13.636 1.00 68.25 78 LEU A C 1
ATOM 583 O O . LEU A 1 78 ? -4.440 11.968 14.100 1.00 68.25 78 LEU A O 1
ATOM 587 N N . GLY A 1 79 ? -2.973 10.269 13.931 1.00 71.12 79 GLY A N 1
ATOM 588 C CA . GLY A 1 79 ? -3.658 9.390 14.882 1.00 71.12 79 GLY A CA 1
ATOM 589 C C . GLY A 1 79 ? -3.704 9.960 16.306 1.00 71.12 79 GLY A C 1
ATOM 590 O O . GLY A 1 79 ? -4.741 9.889 16.967 1.00 71.12 79 GLY A O 1
ATOM 591 N N . LEU A 1 80 ? -2.622 10.595 16.768 1.00 74.12 80 LEU A N 1
ATOM 592 C CA . LEU A 1 80 ? -2.552 11.241 18.084 1.00 74.12 80 LEU A CA 1
ATOM 593 C C . LEU A 1 80 ? -3.549 12.394 18.229 1.00 74.12 80 LEU A C 1
ATOM 595 O O . LEU A 1 80 ? -4.220 12.497 19.259 1.00 74.12 80 LEU A O 1
ATOM 599 N N . VAL A 1 81 ? -3.696 13.229 17.196 1.00 76.75 81 VAL A N 1
ATOM 600 C CA . VAL A 1 81 ? -4.672 14.330 17.199 1.00 76.75 81 VAL A CA 1
ATOM 601 C C . VAL A 1 81 ? -6.088 13.781 17.393 1.00 76.75 81 VAL A C 1
ATOM 603 O O . VAL A 1 81 ? -6.820 14.264 18.259 1.00 76.75 81 VAL A O 1
ATOM 606 N N . TYR A 1 82 ? -6.459 12.722 16.666 1.00 80.81 82 TYR A N 1
ATOM 607 C CA . TYR A 1 82 ? -7.766 12.082 16.833 1.00 80.81 82 TYR A CA 1
ATOM 608 C C . 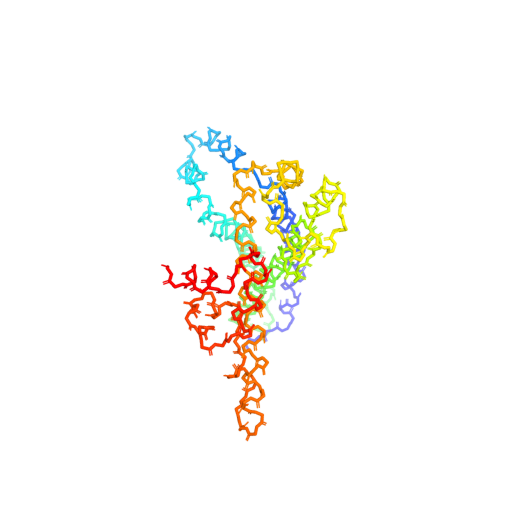TYR A 1 82 ? -7.994 11.576 18.267 1.00 80.81 82 TYR A C 1
ATOM 610 O O . TYR A 1 82 ? -9.060 11.820 18.837 1.00 80.81 82 TYR A O 1
ATOM 618 N N . ILE A 1 83 ? -6.999 10.916 18.872 1.00 80.00 83 ILE A N 1
ATOM 619 C CA . ILE A 1 83 ? -7.101 10.386 20.241 1.00 80.00 83 ILE A CA 1
ATOM 620 C C . ILE A 1 83 ? -7.380 11.513 21.240 1.00 80.00 83 ILE A C 1
ATOM 622 O O . ILE A 1 83 ? -8.281 11.381 22.068 1.00 80.00 83 ILE A O 1
ATOM 626 N N . ILE A 1 84 ? -6.658 12.633 21.140 1.00 81.06 84 ILE A N 1
ATOM 627 C CA . ILE A 1 84 ? -6.816 13.776 22.050 1.00 81.06 84 ILE A CA 1
ATOM 628 C C . ILE A 1 84 ? -8.227 14.369 21.933 1.00 81.06 84 ILE A C 1
ATOM 630 O O . ILE A 1 84 ? -8.924 14.529 22.939 1.00 81.06 84 ILE A O 1
ATOM 634 N N . PHE A 1 85 ? -8.684 14.648 20.709 1.00 78.38 85 PHE A N 1
ATOM 635 C CA . PHE A 1 85 ? -10.017 15.213 20.483 1.00 78.38 85 PHE A CA 1
ATOM 636 C C . PHE A 1 85 ? -11.133 14.248 20.891 1.00 78.38 85 PHE A C 1
ATOM 638 O O . PHE A 1 85 ? -12.104 14.660 21.531 1.00 78.38 85 PHE A O 1
ATOM 645 N N . SER A 1 86 ? -10.995 12.957 20.576 1.00 77.62 86 SER A N 1
ATOM 646 C CA . SER A 1 86 ? -11.999 11.960 20.936 1.00 77.62 86 SER A CA 1
ATOM 647 C C . SER A 1 86 ? -12.056 11.729 22.443 1.00 77.62 86 SER A C 1
ATOM 649 O O . SER A 1 86 ? -13.157 11.590 22.966 1.00 77.62 86 SER A O 1
ATOM 651 N N . ALA A 1 87 ? -10.925 11.705 23.156 1.00 80.06 87 ALA A N 1
ATOM 652 C CA . ALA A 1 87 ? -10.900 11.540 24.610 1.00 80.06 87 ALA A CA 1
ATOM 653 C C . ALA A 1 87 ? -11.562 12.728 25.327 1.00 80.06 87 ALA A C 1
ATOM 655 O O . ALA A 1 87 ? -12.394 12.532 26.223 1.00 80.06 87 ALA A O 1
ATOM 656 N N . ASN A 1 88 ? -11.263 13.950 24.872 1.00 82.31 88 ASN A N 1
ATOM 657 C CA . ASN A 1 88 ? -11.899 15.161 25.382 1.00 82.31 88 ASN A CA 1
ATOM 658 C C . ASN A 1 88 ? -13.416 15.128 25.162 1.00 82.31 88 ASN A C 1
ATOM 660 O O . ASN A 1 88 ? -14.181 15.411 26.081 1.00 82.31 88 ASN A O 1
ATOM 664 N N . ASN A 1 89 ? -13.874 14.693 23.989 1.00 78.06 89 ASN A N 1
ATOM 665 C CA . ASN A 1 89 ? -15.302 14.674 23.695 1.00 78.06 89 ASN A CA 1
ATOM 666 C C . ASN A 1 89 ? -16.064 13.497 24.342 1.00 78.06 89 ASN A C 1
ATOM 668 O O . ASN A 1 89 ? -17.234 13.639 24.689 1.00 78.06 89 ASN A O 1
ATOM 672 N N . LEU A 1 90 ? -15.426 12.336 24.549 1.00 79.25 90 LEU A N 1
ATOM 673 C CA . LEU A 1 90 ? -16.089 11.156 25.128 1.00 79.25 90 LEU A CA 1
ATOM 674 C C . LEU A 1 90 ? -16.226 11.187 26.651 1.00 79.25 90 LEU A C 1
ATOM 676 O O . LEU A 1 90 ? -17.166 10.590 27.191 1.00 79.25 90 LEU A O 1
ATOM 680 N N . VAL A 1 91 ? -15.246 11.767 27.347 1.00 79.44 91 VAL A N 1
ATOM 681 C CA . VAL A 1 91 ? -15.151 11.690 28.812 1.00 79.44 91 VAL A CA 1
ATOM 682 C C . VAL A 1 91 ? -15.127 13.076 29.436 1.00 79.44 91 VAL A C 1
ATOM 684 O O . VAL A 1 91 ? -15.956 13.341 30.300 1.00 79.44 91 VAL A O 1
ATOM 687 N N . VAL A 1 92 ? -14.231 13.961 28.992 1.00 80.00 92 VAL A N 1
ATOM 688 C CA . VAL A 1 92 ? -14.035 15.274 29.632 1.00 80.00 92 VAL A CA 1
ATOM 689 C C . VAL A 1 92 ? -15.278 16.147 29.478 1.00 80.00 92 VAL A C 1
ATOM 691 O O . VAL A 1 92 ? -15.825 16.595 30.481 1.00 80.00 92 VAL A O 1
ATOM 694 N N . ASN A 1 93 ? -15.805 16.279 28.259 1.00 81.31 93 ASN A N 1
ATOM 695 C CA . ASN A 1 93 ? -17.001 17.078 27.987 1.00 81.31 93 ASN A CA 1
ATOM 696 C C . ASN A 1 93 ? -18.240 16.565 28.732 1.00 81.31 93 ASN A C 1
ATOM 698 O O . ASN A 1 93 ? -19.067 17.364 29.160 1.00 81.31 93 ASN A O 1
ATOM 702 N N . GLU A 1 94 ? -18.398 15.251 28.921 1.00 78.19 94 GLU A N 1
ATOM 703 C CA . GLU A 1 94 ? -19.544 14.711 29.667 1.00 78.19 94 GLU A CA 1
ATOM 704 C C . GLU A 1 94 ? -19.441 14.925 31.183 1.00 78.19 94 GLU A C 1
ATOM 706 O O . GLU A 1 94 ? -20.465 15.058 31.859 1.00 78.19 94 GLU A O 1
ATOM 711 N N . VAL A 1 95 ? -18.219 14.939 31.719 1.00 82.25 95 VAL A N 1
ATOM 712 C CA . VAL A 1 95 ? -17.967 15.224 33.136 1.00 82.25 95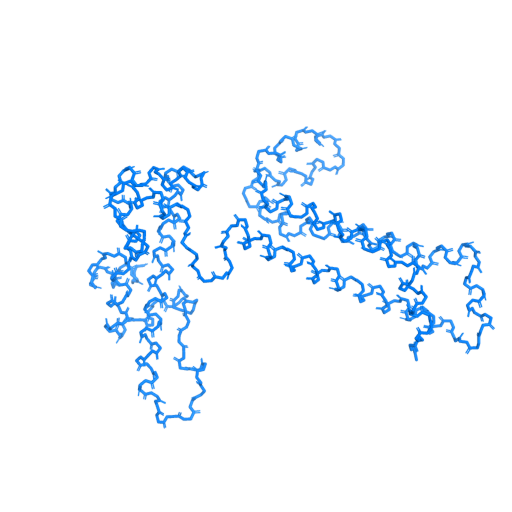 VAL A CA 1
ATOM 713 C C . VAL A 1 95 ? -18.135 16.717 33.408 1.00 82.25 95 VAL A C 1
ATOM 715 O O . VAL A 1 95 ? -18.844 17.073 34.345 1.00 82.25 95 VAL A O 1
ATOM 718 N N . ASP A 1 96 ? -17.558 17.571 32.563 1.00 83.31 96 ASP A N 1
ATOM 719 C CA . ASP A 1 96 ? -17.584 19.029 32.720 1.00 83.31 96 ASP A CA 1
ATOM 720 C C . ASP A 1 96 ? -18.994 19.610 32.511 1.00 83.31 96 ASP A C 1
ATOM 722 O O . ASP A 1 96 ? -19.471 20.427 33.292 1.00 83.31 96 ASP A O 1
ATOM 726 N N . SER A 1 97 ? -19.743 19.090 31.528 1.00 79.75 97 SER A N 1
ATOM 727 C CA . SER A 1 97 ? -21.150 19.474 31.306 1.00 79.75 97 SER A CA 1
ATOM 728 C C . SER A 1 97 ? -22.136 18.884 32.321 1.00 79.75 97 SER A C 1
ATOM 730 O O . SER A 1 97 ? -23.335 19.156 32.246 1.00 79.75 97 SER A O 1
ATOM 732 N N . GLY A 1 98 ? -21.683 18.004 33.220 1.00 79.12 98 GLY A N 1
ATOM 733 C CA . GLY A 1 98 ? -22.545 17.264 34.144 1.00 79.12 98 GLY A CA 1
ATOM 734 C C . GLY A 1 98 ? -23.475 16.245 33.471 1.00 79.12 98 GLY A C 1
ATOM 735 O O . GLY A 1 98 ? -24.250 15.576 34.157 1.00 79.12 98 GLY A O 1
ATOM 736 N N . SER A 1 99 ? -23.402 16.061 32.149 1.00 77.06 99 SER A N 1
ATOM 737 C CA . SER A 1 99 ? -24.268 15.124 31.420 1.00 77.06 99 SER A CA 1
ATOM 738 C C . SER A 1 99 ? -24.017 13.655 31.786 1.00 77.06 99 SER A C 1
ATOM 740 O O . SER A 1 99 ? -24.924 12.825 31.677 1.00 77.06 99 SER A O 1
ATOM 742 N N . MET A 1 100 ? -22.843 13.337 32.346 1.00 80.94 100 MET A N 1
ATOM 743 C CA . MET A 1 100 ? -22.564 12.024 32.934 1.00 80.94 100 MET A CA 1
ATOM 744 C C . MET A 1 100 ? -23.482 11.708 34.128 1.00 80.94 100 MET A C 1
ATOM 746 O O . MET A 1 100 ? -23.769 10.534 34.372 1.00 80.94 100 MET A O 1
ATOM 750 N N . ALA A 1 101 ? -23.991 12.720 34.844 1.00 79.56 101 ALA A N 1
ATOM 751 C CA . ALA A 1 101 ? -24.919 12.526 35.957 1.00 79.56 101 ALA A CA 1
ATOM 752 C C . ALA A 1 101 ? -26.224 11.861 35.495 1.00 79.56 101 ALA A C 1
ATOM 754 O O . ALA A 1 101 ? -26.668 10.912 36.134 1.00 79.56 101 ALA A O 1
ATOM 755 N N . TYR A 1 102 ? -26.768 12.263 34.340 1.00 78.00 102 TYR A N 1
ATOM 756 C CA . TYR A 1 102 ? -27.970 11.646 33.764 1.00 78.00 102 TYR A CA 1
ATOM 757 C C . TYR A 1 102 ? -27.747 10.178 33.390 1.00 78.00 102 TYR A C 1
ATOM 759 O O . TYR A 1 102 ? -28.583 9.323 33.682 1.00 78.00 102 TYR A O 1
ATOM 767 N N . THR A 1 103 ? -26.593 9.859 32.799 1.00 75.38 103 THR A N 1
ATOM 768 C CA . THR A 1 103 ? -26.221 8.471 32.482 1.00 75.38 103 THR A CA 1
ATOM 769 C C . THR A 1 103 ? -26.075 7.634 33.757 1.00 75.38 103 THR A C 1
ATOM 771 O O . THR A 1 103 ? -26.463 6.468 33.783 1.00 75.38 103 THR A O 1
ATOM 774 N N . LEU A 1 104 ? -25.569 8.228 34.839 1.00 77.56 104 LEU A N 1
ATOM 775 C CA . LEU A 1 104 ? -25.394 7.587 36.145 1.00 77.56 104 LEU A CA 1
ATOM 776 C C . LEU A 1 104 ? -26.680 7.472 36.974 1.00 77.56 104 LEU A C 1
ATOM 778 O O . LEU A 1 104 ? -26.707 6.682 37.915 1.00 77.56 104 LEU A O 1
ATOM 782 N N . SER A 1 105 ? -27.733 8.221 36.640 1.00 79.38 105 SER A N 1
ATOM 783 C CA . SER A 1 105 ? -29.062 8.077 37.251 1.00 79.38 105 SER A CA 1
ATOM 784 C C . SER A 1 105 ? -29.795 6.815 36.789 1.00 79.38 105 SER A C 1
ATOM 786 O O . SER A 1 105 ? -30.783 6.413 37.400 1.00 79.38 105 SER A O 1
ATOM 788 N N . THR A 1 106 ? -29.318 6.168 35.723 1.00 80.75 106 THR A N 1
ATOM 789 C CA . THR A 1 106 ? -29.785 4.835 35.328 1.00 80.75 106 THR A CA 1
ATOM 790 C C . THR A 1 106 ? -29.134 3.755 36.210 1.00 80.75 106 THR A C 1
ATOM 792 O O . THR A 1 106 ? -28.046 3.985 36.739 1.00 80.75 106 THR A O 1
ATOM 795 N N . PRO A 1 107 ? -29.738 2.560 36.385 1.00 81.12 107 PRO A N 1
ATOM 796 C CA . PRO A 1 107 ? -29.189 1.481 37.219 1.00 81.12 107 PRO A CA 1
ATOM 797 C C . PRO A 1 107 ? -27.983 0.776 36.556 1.00 81.12 107 PRO A C 1
ATOM 799 O O . PRO A 1 107 ? -27.938 -0.446 36.419 1.00 81.12 107 PRO A O 1
ATOM 802 N N . ILE A 1 108 ? -26.991 1.551 36.112 1.00 80.50 108 ILE A N 1
ATOM 803 C CA . ILE A 1 108 ? -25.777 1.106 35.428 1.00 80.50 108 ILE A CA 1
ATOM 804 C C . ILE A 1 108 ? -24.564 1.543 36.260 1.00 80.50 108 ILE A C 1
ATOM 806 O O . ILE A 1 108 ? -24.435 2.692 36.672 1.00 80.50 108 ILE A O 1
ATOM 810 N N . ARG A 1 109 ? -23.630 0.619 36.513 1.00 81.25 109 ARG A N 1
ATOM 811 C CA . ARG A 1 109 ? -22.423 0.900 37.311 1.00 81.25 109 ARG A CA 1
ATOM 812 C C . ARG A 1 109 ? -21.485 1.868 36.580 1.00 81.25 109 ARG A C 1
ATOM 814 O O . ARG A 1 109 ? -21.249 1.698 35.384 1.00 81.25 109 ARG A O 1
ATOM 821 N N . ARG A 1 110 ? -20.836 2.789 37.311 1.00 81.69 110 ARG A N 1
ATOM 822 C CA . ARG A 1 110 ? -19.864 3.762 36.749 1.00 81.69 110 ARG A CA 1
ATOM 823 C C . ARG A 1 110 ? -18.764 3.093 35.915 1.00 81.69 110 ARG A C 1
ATOM 825 O O . ARG A 1 110 ? -18.433 3.561 34.831 1.00 81.69 110 ARG A O 1
ATOM 832 N N . SER A 1 111 ? -18.255 1.950 36.380 1.00 81.94 111 SER A N 1
ATOM 833 C CA . SER A 1 111 ? -17.228 1.181 35.664 1.00 81.94 111 SER A CA 1
ATOM 834 C C . SER A 1 111 ? -17.712 0.627 34.323 1.00 81.94 111 SER A C 1
ATOM 836 O O . SER A 1 111 ? -16.939 0.553 33.379 1.00 81.94 111 SER A O 1
ATOM 838 N N . THR A 1 112 ? -18.998 0.282 34.204 1.00 83.81 112 THR A N 1
ATOM 839 C CA . THR A 1 112 ? -19.596 -0.202 32.949 1.00 83.81 112 THR A CA 1
ATOM 840 C C . THR A 1 112 ? -19.695 0.920 31.917 1.00 83.81 112 THR A C 1
ATOM 842 O O . THR A 1 112 ? -19.473 0.676 30.732 1.00 83.81 112 THR A O 1
ATOM 845 N N . VAL A 1 113 ? -19.969 2.153 32.360 1.00 83.50 113 VAL A N 1
ATOM 846 C CA . VAL A 1 113 ? -19.979 3.342 31.493 1.00 83.50 113 VAL A CA 1
ATOM 847 C C . VAL A 1 113 ? -18.582 3.591 30.922 1.00 83.50 113 VAL A C 1
ATOM 849 O O . VAL A 1 113 ? -18.418 3.646 29.706 1.00 83.50 113 VAL A O 1
ATOM 852 N N . ILE A 1 114 ? -17.568 3.666 31.791 1.00 84.44 114 ILE A N 1
ATOM 853 C CA . ILE A 1 114 ? -16.176 3.933 31.395 1.00 84.44 114 ILE A CA 1
ATOM 854 C C . ILE A 1 114 ? -15.634 2.807 30.504 1.00 84.44 114 ILE A C 1
ATOM 856 O O . ILE A 1 114 ? -15.051 3.083 29.459 1.00 84.44 114 ILE A O 1
ATOM 860 N N . PHE A 1 115 ? -15.889 1.543 30.855 1.00 87.00 115 PHE A N 1
ATOM 861 C CA . PHE A 1 115 ? -15.444 0.395 30.060 1.00 87.00 115 PHE A CA 1
ATOM 862 C C . PHE A 1 115 ? -16.049 0.391 28.650 1.00 87.00 115 PHE A C 1
ATOM 864 O O . PHE A 1 115 ? -15.346 0.175 27.668 1.00 87.00 115 PHE A O 1
ATOM 871 N N . THR A 1 116 ? -17.348 0.679 28.527 1.00 87.50 116 THR A N 1
ATOM 872 C CA . THR A 1 116 ? -18.023 0.718 27.218 1.00 87.50 116 THR A CA 1
ATOM 873 C C . THR A 1 116 ? -17.472 1.841 26.333 1.00 87.50 116 THR A C 1
ATOM 875 O O . THR A 1 116 ? -17.281 1.650 25.133 1.00 87.50 116 THR A O 1
ATOM 878 N N . LYS A 1 117 ? -17.174 3.000 26.928 1.00 86.62 117 LYS A N 1
ATOM 879 C CA . LYS A 1 117 ? -16.565 4.149 26.246 1.00 86.62 117 LYS A CA 1
ATOM 880 C C . LYS A 1 117 ? -15.132 3.876 25.790 1.00 86.62 117 LYS A C 1
ATOM 882 O O . LYS A 1 117 ? -14.773 4.212 24.666 1.00 86.62 117 LYS A O 1
ATOM 887 N N . MET A 1 118 ? -14.341 3.210 26.629 1.00 86.31 118 MET A N 1
ATOM 888 C CA . MET A 1 118 ? -12.992 2.763 26.281 1.00 86.31 118 MET A CA 1
ATOM 889 C C . MET A 1 118 ? -13.019 1.755 25.124 1.00 86.31 118 MET A C 1
ATOM 891 O O . MET A 1 118 ? -12.246 1.890 24.180 1.00 86.31 118 MET A O 1
ATOM 895 N N . ALA A 1 119 ? -13.953 0.798 25.147 1.00 88.12 119 ALA A N 1
ATOM 896 C CA . ALA A 1 119 ? -14.130 -0.164 24.059 1.00 88.12 119 ALA A CA 1
ATOM 897 C C . ALA A 1 119 ? -14.507 0.517 22.730 1.00 88.12 119 ALA A C 1
ATOM 899 O O . ALA A 1 119 ? -13.992 0.131 21.683 1.00 88.12 119 ALA A O 1
ATOM 900 N N . TYR A 1 120 ? -15.357 1.552 22.766 1.00 88.62 120 TYR A N 1
ATOM 901 C CA . TYR A 1 120 ? -15.638 2.382 21.590 1.00 88.62 120 TYR A CA 1
ATOM 902 C C . TYR A 1 120 ? -14.378 3.070 21.060 1.00 88.62 120 TYR A C 1
ATOM 904 O O . TYR A 1 120 ? -14.118 2.977 19.867 1.00 88.62 120 TYR A O 1
ATOM 912 N N . MET A 1 121 ? -13.588 3.706 21.930 1.00 85.50 121 MET A N 1
ATOM 913 C CA . MET A 1 121 ? -12.377 4.430 21.528 1.00 85.50 121 MET A CA 1
ATOM 914 C C . MET A 1 121 ? -11.334 3.504 20.890 1.00 85.50 121 MET A C 1
ATOM 916 O O . MET A 1 121 ? -10.775 3.821 19.848 1.00 85.50 121 MET A O 1
ATOM 920 N N . ILE A 1 122 ? -11.094 2.331 21.479 1.00 88.94 122 ILE A N 1
ATOM 921 C CA . ILE A 1 122 ? -10.167 1.345 20.904 1.00 88.94 122 ILE A CA 1
ATOM 922 C C . ILE A 1 122 ? -10.696 0.858 19.549 1.00 88.94 122 ILE A C 1
ATOM 924 O O . ILE A 1 122 ? -9.955 0.827 18.569 1.00 88.94 122 ILE A O 1
ATOM 928 N N . GLY A 1 123 ? -11.987 0.523 19.472 1.00 89.44 123 GLY A N 1
ATOM 929 C CA . GLY A 1 123 ? -12.610 0.064 18.232 1.00 89.44 123 GLY A CA 1
ATOM 930 C C . GLY A 1 123 ? -12.581 1.111 17.116 1.00 89.44 123 GLY A C 1
ATOM 931 O O . GLY A 1 123 ? -12.302 0.765 15.971 1.00 89.44 123 GLY A O 1
ATOM 932 N N . SER A 1 124 ? -12.823 2.387 17.431 1.00 87.88 124 SER A N 1
ATOM 933 C CA . SER A 1 124 ? -12.799 3.471 16.443 1.00 87.88 124 SER A CA 1
ATOM 934 C C . SER A 1 124 ? -11.391 3.747 15.916 1.00 87.88 124 SER A C 1
ATOM 936 O O . SER A 1 124 ? -11.244 4.034 14.729 1.00 87.88 124 SER A O 1
ATOM 938 N N . ILE A 1 125 ? -10.359 3.603 16.753 1.00 86.69 125 ILE A N 1
ATOM 939 C CA . ILE A 1 125 ? -8.953 3.704 16.336 1.00 86.69 125 ILE A CA 1
ATOM 940 C C . ILE A 1 125 ? -8.601 2.568 15.374 1.00 86.69 125 ILE A C 1
ATOM 942 O O . ILE A 1 125 ? -8.104 2.825 14.281 1.00 86.69 125 ILE A O 1
ATOM 946 N N . VAL A 1 126 ? -8.899 1.318 15.743 1.00 89.06 126 VAL A N 1
ATOM 947 C CA . VAL A 1 126 ? -8.613 0.151 14.889 1.00 89.06 126 VAL A CA 1
ATOM 948 C C . VAL A 1 126 ? -9.332 0.270 13.543 1.00 89.06 126 VAL A C 1
ATOM 950 O O . VAL A 1 126 ? -8.727 0.049 12.497 1.00 89.06 126 VAL A O 1
ATOM 953 N N . LEU A 1 127 ? -10.604 0.679 13.557 1.00 90.38 127 LEU A N 1
ATOM 954 C CA . LEU A 1 127 ? -11.387 0.909 12.344 1.00 90.38 127 LEU A CA 1
ATOM 955 C C . LEU A 1 127 ? -10.777 2.020 11.473 1.00 90.38 127 LEU A C 1
ATOM 957 O O . LEU A 1 127 ? -10.696 1.867 10.258 1.00 90.38 127 LEU A O 1
ATOM 961 N N . MET A 1 128 ? -10.335 3.124 12.086 1.00 86.00 128 MET A N 1
ATOM 962 C CA . MET A 1 128 ? -9.703 4.242 11.383 1.00 86.00 128 MET A CA 1
ATOM 963 C C . MET A 1 128 ? -8.422 3.793 10.682 1.00 86.00 128 MET A C 1
ATOM 965 O O . MET A 1 128 ? -8.283 4.018 9.484 1.00 86.00 128 MET A O 1
ATOM 969 N N . PHE A 1 129 ? -7.526 3.102 11.393 1.00 84.81 129 PHE A N 1
ATOM 970 C CA . PHE A 1 129 ? -6.307 2.560 10.792 1.00 84.81 129 PHE A CA 1
ATOM 971 C C . PHE A 1 129 ? -6.617 1.563 9.674 1.00 84.81 129 PHE A C 1
ATOM 973 O O . PHE A 1 129 ? -6.002 1.652 8.618 1.00 84.81 129 PHE A O 1
ATOM 980 N N . GLY A 1 130 ? -7.618 0.693 9.843 1.00 88.44 130 GLY A N 1
ATOM 981 C CA . GLY A 1 130 ? -8.057 -0.215 8.781 1.00 88.44 130 GLY A CA 1
ATOM 982 C C . GLY A 1 130 ? -8.502 0.515 7.507 1.00 88.44 130 GLY A C 1
ATOM 983 O O . GLY A 1 130 ? -8.131 0.113 6.404 1.00 88.44 130 GLY A O 1
ATOM 984 N N . ILE A 1 131 ? -9.243 1.621 7.644 1.00 89.31 131 ILE A N 1
ATOM 985 C CA . ILE A 1 131 ? -9.644 2.460 6.503 1.00 89.31 131 ILE A CA 1
ATOM 986 C C . ILE A 1 131 ? -8.434 3.152 5.884 1.00 89.31 131 ILE A C 1
ATOM 988 O O . ILE A 1 131 ? -8.299 3.127 4.665 1.00 89.31 131 ILE A O 1
ATOM 992 N N . LEU A 1 132 ? -7.540 3.730 6.691 1.00 86.06 132 LEU A N 1
ATOM 993 C CA . LEU A 1 132 ? -6.322 4.370 6.188 1.00 86.06 132 LEU A CA 1
ATOM 994 C C . LEU A 1 132 ? -5.448 3.382 5.410 1.00 86.06 132 LEU A C 1
ATOM 996 O O . LEU A 1 132 ? -4.954 3.728 4.342 1.00 86.06 132 LEU A O 1
ATOM 1000 N N . THR A 1 133 ? -5.292 2.150 5.901 1.00 84.94 133 THR A N 1
ATOM 1001 C CA . THR A 1 133 ? -4.580 1.087 5.182 1.00 84.94 133 THR A CA 1
ATOM 1002 C C . THR A 1 133 ? -5.276 0.760 3.864 1.00 84.94 133 THR A C 1
ATOM 1004 O O . THR A 1 133 ? -4.616 0.703 2.830 1.00 84.94 133 THR A O 1
ATOM 1007 N N . GLY A 1 134 ? -6.603 0.601 3.866 1.00 87.12 134 GLY A N 1
ATOM 1008 C CA . GLY A 1 134 ? -7.374 0.336 2.648 1.00 87.12 134 GLY A CA 1
ATOM 1009 C C . GLY A 1 134 ? -7.265 1.457 1.609 1.00 87.12 134 GLY A C 1
ATOM 1010 O O . GLY A 1 134 ? -7.038 1.184 0.433 1.00 87.12 134 GLY A O 1
ATOM 1011 N N . VAL A 1 135 ? -7.363 2.717 2.042 1.00 87.50 135 VAL A N 1
ATOM 1012 C CA . VAL A 1 135 ? -7.166 3.898 1.187 1.00 87.50 135 VAL A CA 1
ATOM 1013 C C . VAL A 1 135 ? -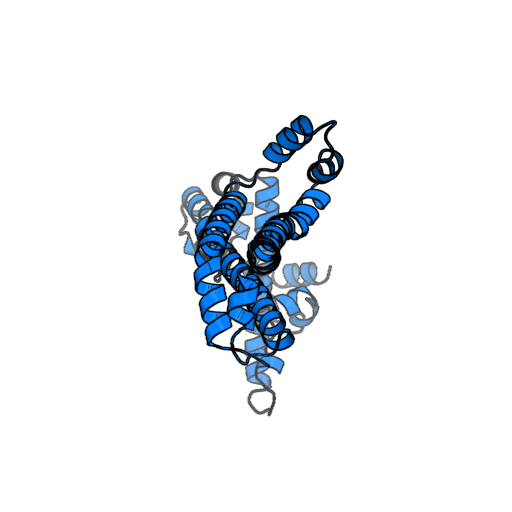5.734 3.946 0.668 1.00 87.50 135 VAL A C 1
ATOM 1015 O O . VAL A 1 135 ? -5.538 4.137 -0.525 1.00 87.50 135 VAL A O 1
ATOM 1018 N N . GLY A 1 136 ? -4.739 3.724 1.527 1.00 81.19 136 GLY A N 1
ATOM 1019 C CA . GLY A 1 136 ? -3.334 3.700 1.133 1.00 81.19 136 GLY A CA 1
ATOM 1020 C C . GLY A 1 136 ? -3.056 2.661 0.052 1.00 81.19 136 GLY A C 1
ATOM 1021 O O . GLY A 1 136 ? -2.455 2.989 -0.968 1.00 81.19 136 GLY A O 1
ATOM 1022 N N . LEU A 1 137 ? -3.554 1.435 0.230 1.00 80.75 137 LEU A N 1
ATOM 1023 C CA . LEU A 1 137 ? -3.429 0.372 -0.768 1.00 80.75 137 LEU A CA 1
ATOM 1024 C C . LEU A 1 137 ? -4.168 0.721 -2.063 1.00 80.75 137 LEU A C 1
ATOM 1026 O O . LEU A 1 137 ? -3.592 0.595 -3.138 1.00 80.75 137 LEU A O 1
ATOM 1030 N N . GLY A 1 138 ? -5.409 1.206 -1.973 1.00 81.50 138 GLY A N 1
ATOM 1031 C CA . GLY A 1 138 ? -6.209 1.560 -3.146 1.00 81.50 138 GLY A CA 1
ATOM 1032 C C . GLY A 1 138 ? -5.616 2.715 -3.954 1.00 81.50 138 GLY A C 1
ATOM 1033 O O . GLY A 1 138 ? -5.554 2.647 -5.178 1.00 81.50 138 GLY A O 1
ATOM 1034 N N . VAL A 1 139 ? -5.130 3.759 -3.280 1.00 81.88 139 VAL A N 1
ATOM 1035 C CA . VAL A 1 139 ? -4.459 4.898 -3.922 1.00 81.88 139 VAL A CA 1
ATOM 1036 C C . VAL A 1 139 ? -3.112 4.479 -4.498 1.00 81.88 139 VAL A C 1
ATOM 1038 O O . VAL A 1 139 ? -2.787 4.887 -5.606 1.00 81.88 139 VAL A O 1
ATOM 1041 N N . SER A 1 140 ? -2.349 3.633 -3.802 1.00 72.12 140 SER A N 1
ATOM 1042 C CA . SER A 1 140 ? -1.086 3.099 -4.334 1.00 72.12 140 SER A CA 1
ATOM 1043 C C . SER A 1 140 ? -1.314 2.236 -5.574 1.00 72.12 140 SER A C 1
ATOM 1045 O O . SER A 1 140 ? -0.545 2.315 -6.526 1.00 72.12 140 SER A O 1
ATOM 1047 N N . GLU A 1 141 ? -2.395 1.459 -5.605 1.00 68.31 141 GLU A N 1
ATOM 1048 C CA . GLU A 1 141 ? -2.761 0.664 -6.776 1.00 68.31 141 GLU A CA 1
ATOM 1049 C C . GLU A 1 141 ? -3.188 1.545 -7.955 1.00 68.31 141 GLU A C 1
ATOM 1051 O O . GLU A 1 141 ? -2.713 1.349 -9.068 1.00 68.31 141 GLU A O 1
ATOM 1056 N N . LEU A 1 142 ? -4.036 2.549 -7.714 1.00 68.31 142 LEU A N 1
ATOM 1057 C CA . LEU A 1 142 ? -4.525 3.457 -8.757 1.00 68.31 142 LEU A CA 1
ATOM 1058 C C . LEU A 1 142 ? -3.440 4.394 -9.297 1.00 68.31 142 LEU A C 1
ATOM 1060 O O . LEU A 1 142 ? -3.434 4.696 -10.484 1.00 68.31 142 LEU A O 1
ATOM 1064 N N . ALA A 1 143 ? -2.565 4.897 -8.427 1.00 66.81 143 ALA A N 1
ATOM 1065 C CA . ALA A 1 143 ? -1.568 5.897 -8.798 1.00 66.81 143 ALA A CA 1
ATOM 1066 C C . ALA A 1 143 ? -0.241 5.279 -9.253 1.00 66.81 143 ALA A C 1
ATOM 1068 O O . ALA A 1 143 ? 0.426 5.857 -10.104 1.00 66.81 143 ALA A O 1
ATOM 1069 N N . HIS A 1 144 ? 0.150 4.131 -8.692 1.00 60.38 144 HIS A N 1
ATOM 1070 C CA . HIS A 1 144 ? 1.462 3.521 -8.935 1.00 60.38 144 HIS A CA 1
ATOM 1071 C C . HIS A 1 144 ? 1.385 2.092 -9.467 1.00 60.38 144 HIS A C 1
ATOM 1073 O O . HIS A 1 144 ? 2.432 1.532 -9.785 1.00 60.38 144 HIS A O 1
ATOM 1079 N N . HIS A 1 145 ? 0.187 1.501 -9.600 1.00 58.72 145 HIS A N 1
ATOM 1080 C CA . HIS A 1 145 ? 0.023 0.199 -10.248 1.00 58.72 145 HIS A CA 1
ATOM 1081 C C . HIS A 1 145 ? 0.917 -0.888 -9.595 1.00 58.72 145 HIS A C 1
ATOM 1083 O O . HIS A 1 145 ? 1.587 -1.669 -10.269 1.00 58.72 145 HIS A O 1
ATOM 1089 N N . ASN A 1 146 ? 0.996 -0.886 -8.257 1.00 57.78 146 ASN A N 1
ATOM 1090 C CA . ASN A 1 146 ? 2.119 -1.488 -7.526 1.00 57.78 146 ASN A CA 1
ATOM 1091 C C . ASN A 1 146 ? 1.767 -2.733 -6.681 1.00 57.78 146 ASN A C 1
ATOM 1093 O O . ASN A 1 146 ? 2.674 -3.373 -6.157 1.00 57.78 146 ASN A O 1
ATOM 1097 N N . VAL A 1 147 ? 0.488 -3.089 -6.505 1.00 54.34 147 VAL A N 1
ATOM 1098 C CA . VAL A 1 147 ? 0.052 -4.098 -5.517 1.00 54.34 147 VAL A CA 1
ATOM 1099 C C . VAL A 1 147 ? -0.533 -5.358 -6.163 1.00 54.34 147 VAL A C 1
ATOM 1101 O O . VAL A 1 147 ? -0.261 -6.453 -5.667 1.00 54.34 147 VAL A O 1
ATOM 1104 N N . SER A 1 148 ? -1.272 -5.276 -7.279 1.00 45.62 148 SER A N 1
ATOM 1105 C CA . SER A 1 148 ? -1.741 -6.481 -7.987 1.00 45.62 148 SER A CA 1
ATOM 1106 C C . SER A 1 148 ? -0.848 -6.833 -9.183 1.00 45.62 148 SER A C 1
ATOM 1108 O O . SER A 1 148 ? -0.796 -6.143 -10.193 1.00 45.62 148 SER A O 1
ATOM 1110 N N . GLY A 1 149 ? -0.095 -7.926 -9.029 1.00 46.53 149 GLY A N 1
ATOM 1111 C CA . GLY A 1 149 ? 0.686 -8.638 -10.048 1.00 46.53 149 GLY A CA 1
ATOM 1112 C C . GLY A 1 149 ? 0.713 -8.055 -11.466 1.00 46.53 149 GLY A C 1
ATOM 1113 O O . GLY A 1 149 ? -0.074 -8.439 -12.326 1.00 46.53 149 GLY A O 1
ATOM 1114 N N . SER A 1 150 ? 1.736 -7.234 -11.703 1.00 51.03 150 SER A N 1
ATOM 1115 C CA . SER A 1 150 ? 2.266 -6.816 -13.004 1.00 51.03 150 SER A 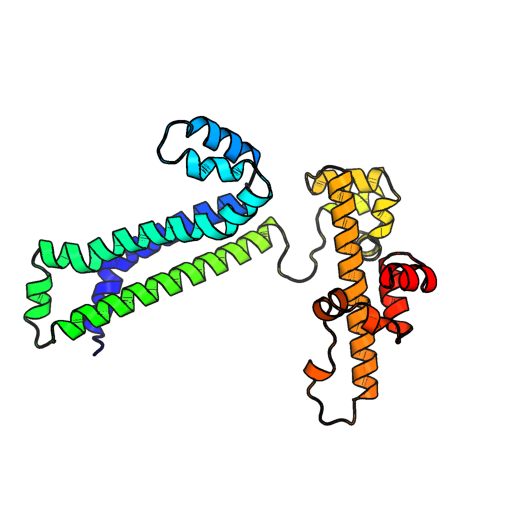CA 1
ATOM 1116 C C . SER A 1 150 ? 1.236 -6.177 -13.961 1.00 51.03 150 SER A C 1
ATOM 1118 O O . SER A 1 150 ? 0.821 -6.791 -14.953 1.00 51.03 150 SER A O 1
ATOM 1120 N N . PRO A 1 151 ? 0.867 -4.909 -13.755 1.00 51.09 151 PRO A N 1
ATOM 1121 C CA . PRO A 1 151 ? 0.246 -4.109 -14.803 1.00 51.09 151 PRO A CA 1
ATOM 1122 C C . PRO A 1 151 ? 1.249 -3.830 -15.930 1.00 51.09 151 PRO A C 1
ATOM 1124 O O . PRO A 1 151 ? 2.464 -3.875 -15.744 1.00 51.09 151 PRO A O 1
ATOM 1127 N N . MET A 1 152 ? 0.737 -3.627 -17.143 1.00 54.69 152 MET A N 1
ATOM 1128 C CA . MET A 1 152 ? 1.531 -3.066 -18.235 1.00 54.69 152 MET A CA 1
ATOM 1129 C C . MET A 1 152 ? 1.853 -1.635 -17.812 1.00 54.69 152 MET A C 1
ATOM 1131 O O . MET A 1 152 ? 0.956 -0.801 -17.768 1.00 54.69 152 MET A O 1
ATOM 1135 N N . THR A 1 153 ? 3.074 -1.394 -17.354 1.00 67.50 153 THR A N 1
ATOM 1136 C CA . THR A 1 153 ? 3.450 -0.081 -16.848 1.00 67.50 153 THR A CA 1
ATOM 1137 C C . THR A 1 153 ? 3.660 0.869 -18.028 1.00 67.50 153 THR A C 1
ATOM 1139 O O . THR A 1 153 ? 4.121 0.449 -19.088 1.00 67.50 153 THR A O 1
ATOM 1142 N N . GLU A 1 154 ? 3.272 2.133 -17.864 1.00 73.56 154 GLU A N 1
ATOM 1143 C CA . GLU A 1 154 ? 3.308 3.171 -18.911 1.00 73.56 154 GLU A CA 1
ATOM 1144 C C . GLU A 1 154 ? 4.693 3.298 -19.574 1.00 73.56 154 GLU A C 1
ATOM 1146 O O . GLU A 1 154 ? 4.808 3.526 -20.775 1.00 73.56 154 GLU A O 1
ATOM 1151 N N . ASP A 1 155 ? 5.763 3.034 -18.823 1.00 78.62 155 ASP A N 1
ATOM 1152 C CA . ASP A 1 155 ? 7.131 2.971 -19.336 1.00 78.62 155 ASP A CA 1
ATOM 1153 C C . ASP A 1 155 ? 7.369 1.797 -20.299 1.00 78.62 155 ASP A C 1
ATOM 1155 O O . ASP A 1 155 ? 8.101 1.943 -21.271 1.00 78.62 155 ASP A O 1
ATOM 1159 N N . VAL A 1 156 ? 6.747 0.636 -20.080 1.00 83.38 156 VAL A N 1
ATOM 1160 C CA . VAL A 1 156 ? 6.860 -0.523 -20.980 1.00 83.38 156 VAL A CA 1
ATOM 1161 C C . VAL A 1 156 ? 6.125 -0.266 -22.296 1.00 83.38 156 VAL A C 1
ATOM 1163 O O . VAL A 1 156 ? 6.547 -0.752 -23.340 1.00 83.38 156 VAL A O 1
ATOM 1166 N N . GLU A 1 157 ? 5.049 0.517 -22.267 1.00 84.12 157 GLU A N 1
ATOM 1167 C CA . GLU A 1 157 ? 4.349 0.957 -23.476 1.00 84.12 157 GLU A CA 1
ATOM 1168 C C . GLU A 1 157 ? 5.173 2.006 -24.236 1.00 84.12 157 GLU A C 1
ATOM 1170 O O . GLU A 1 157 ? 5.484 1.801 -25.408 1.00 84.12 157 GLU A O 1
ATOM 1175 N N . ALA A 1 158 ? 5.666 3.038 -23.545 1.00 85.06 158 ALA A N 1
ATOM 1176 C CA . ALA A 1 158 ? 6.520 4.069 -24.139 1.00 85.06 158 ALA A CA 1
ATOM 1177 C C . ALA A 1 158 ? 7.832 3.504 -24.719 1.00 85.06 158 ALA A C 1
ATOM 1179 O O . ALA A 1 158 ? 8.279 3.902 -25.796 1.00 85.06 158 ALA A O 1
ATOM 1180 N N . THR A 1 159 ? 8.457 2.548 -24.027 1.00 87.75 159 THR A N 1
ATOM 1181 C CA . THR A 1 159 ? 9.663 1.857 -24.518 1.00 87.75 159 THR A CA 1
ATOM 1182 C C . THR A 1 159 ? 9.357 0.961 -25.714 1.00 87.75 159 THR A C 1
ATOM 1184 O O . THR A 1 159 ? 10.177 0.863 -26.625 1.00 87.75 159 THR A O 1
ATOM 1187 N N . ALA A 1 160 ? 8.189 0.316 -25.745 1.00 88.06 160 ALA A N 1
ATOM 1188 C CA . ALA A 1 160 ? 7.776 -0.517 -26.865 1.00 88.06 160 ALA A CA 1
ATOM 1189 C C . ALA A 1 160 ? 7.501 0.296 -28.129 1.00 88.06 160 ALA A C 1
ATOM 1191 O O . ALA A 1 160 ? 7.955 -0.109 -29.201 1.00 88.06 160 ALA A O 1
ATOM 1192 N N . ASP A 1 161 ? 6.867 1.459 -27.989 1.00 88.94 161 ASP A N 1
ATOM 1193 C CA . ASP A 1 161 ? 6.674 2.408 -29.084 1.00 88.94 161 ASP A CA 1
ATOM 1194 C C . ASP A 1 161 ? 8.018 2.924 -29.616 1.00 88.94 161 ASP A C 1
ATOM 1196 O O . ASP A 1 161 ? 8.238 2.949 -30.827 1.00 88.94 161 ASP A O 1
ATOM 1200 N N . ALA A 1 162 ? 8.961 3.254 -28.724 1.00 89.06 162 ALA A N 1
ATOM 1201 C CA . ALA A 1 162 ? 10.304 3.692 -29.112 1.00 89.06 162 ALA A CA 1
ATOM 1202 C C . ALA A 1 162 ? 11.101 2.613 -29.873 1.00 89.06 162 ALA A C 1
ATOM 1204 O O . ALA A 1 162 ? 11.918 2.946 -30.730 1.00 89.06 162 ALA A O 1
ATOM 1205 N N . MET A 1 163 ? 10.857 1.332 -29.581 1.00 88.06 163 MET A N 1
ATOM 1206 C CA . MET A 1 163 ? 11.525 0.197 -30.228 1.00 88.06 163 MET A CA 1
ATOM 1207 C C . MET A 1 163 ? 10.778 -0.360 -31.452 1.00 88.06 163 MET A C 1
ATOM 1209 O O . MET A 1 163 ? 11.262 -1.320 -32.057 1.00 88.06 163 MET A O 1
ATOM 1213 N N . ASP A 1 164 ? 9.600 0.173 -31.800 1.00 89.94 164 ASP A N 1
ATOM 1214 C CA . ASP A 1 164 ? 8.687 -0.403 -32.804 1.00 89.94 164 ASP A CA 1
ATOM 1215 C C . ASP A 1 164 ? 8.384 -1.897 -32.526 1.00 89.94 164 ASP A C 1
ATOM 1217 O O . ASP A 1 164 ? 8.500 -2.797 -33.370 1.00 89.94 164 ASP A O 1
ATOM 1221 N N . ARG A 1 165 ? 8.061 -2.200 -31.261 1.00 88.00 165 ARG A N 1
ATOM 1222 C CA . ARG A 1 165 ? 7.752 -3.552 -30.770 1.00 88.00 165 ARG A CA 1
ATOM 1223 C C . ARG A 1 165 ? 6.404 -3.581 -30.066 1.00 88.00 165 ARG A C 1
ATOM 1225 O O . ARG A 1 165 ? 5.892 -2.585 -29.582 1.00 88.00 165 ARG A O 1
ATOM 1232 N N . LYS A 1 166 ? 5.823 -4.778 -29.947 1.00 87.44 166 LYS A N 1
ATOM 1233 C CA . LYS A 1 166 ? 4.606 -4.964 -29.144 1.00 87.44 166 LYS A CA 1
ATOM 1234 C C . LYS A 1 166 ? 4.937 -4.810 -27.649 1.00 87.44 166 LYS A C 1
ATOM 1236 O O . LYS A 1 166 ? 5.860 -5.498 -27.197 1.00 87.44 166 LYS A O 1
ATOM 1241 N N . PRO A 1 167 ? 4.139 -4.068 -26.856 1.00 83.38 167 PRO A N 1
ATOM 1242 C CA . PRO A 1 167 ? 4.347 -3.931 -25.408 1.00 83.38 167 PRO A CA 1
ATOM 1243 C C . PRO A 1 167 ? 4.442 -5.275 -24.676 1.00 83.38 167 PRO A C 1
ATOM 1245 O O . PRO A 1 167 ? 5.287 -5.481 -23.807 1.00 83.38 167 PRO A O 1
ATOM 1248 N N . SER A 1 168 ? 3.647 -6.260 -25.104 1.00 81.50 168 SER A N 1
ATOM 1249 C CA . SER A 1 168 ? 3.669 -7.618 -24.545 1.00 81.50 168 SER A CA 1
ATOM 1250 C C . SER A 1 168 ? 4.981 -8.374 -24.778 1.00 81.50 168 SER A C 1
ATOM 1252 O O . SER A 1 168 ? 5.315 -9.269 -23.999 1.00 81.50 168 SER A O 1
ATOM 1254 N N . TYR A 1 169 ? 5.719 -8.044 -25.840 1.00 83.88 169 TYR A N 1
ATOM 1255 C CA . TYR A 1 169 ? 7.019 -8.639 -26.134 1.00 83.88 169 TYR A CA 1
ATOM 1256 C C . TYR A 1 169 ? 8.118 -7.995 -25.290 1.00 83.88 169 TYR A C 1
ATOM 1258 O O . TYR A 1 169 ? 8.904 -8.715 -24.675 1.00 83.88 169 TYR A O 1
ATOM 1266 N N . VAL A 1 170 ? 8.120 -6.662 -25.213 1.00 85.81 170 VAL A N 1
ATOM 1267 C CA . VAL A 1 170 ? 9.074 -5.876 -24.415 1.00 85.81 170 VAL A CA 1
ATOM 1268 C C . VAL A 1 170 ? 8.956 -6.213 -22.936 1.00 85.81 170 VAL A C 1
ATOM 1270 O O . VAL A 1 170 ? 9.956 -6.474 -22.280 1.00 85.81 170 VAL A O 1
ATOM 1273 N N . ARG A 1 171 ? 7.729 -6.362 -22.432 1.00 82.62 171 ARG A N 1
ATOM 1274 C CA . ARG A 1 171 ? 7.468 -6.791 -21.055 1.00 82.62 171 ARG A CA 1
ATOM 1275 C C . ARG A 1 171 ? 8.121 -8.124 -20.684 1.00 82.62 171 ARG A C 1
ATOM 1277 O O . ARG A 1 171 ? 8.504 -8.319 -19.539 1.00 82.62 171 ARG A O 1
ATOM 1284 N N . LYS A 1 172 ? 8.205 -9.066 -21.627 1.00 82.19 172 LYS A N 1
ATOM 1285 C CA . LYS A 1 172 ? 8.853 -10.369 -21.397 1.00 82.19 172 LYS A CA 1
ATOM 1286 C C . LYS A 1 172 ? 10.376 -10.304 -21.514 1.00 82.19 172 LYS A C 1
ATOM 1288 O O . LYS A 1 172 ? 11.040 -11.242 -21.092 1.00 82.19 172 LYS A O 1
ATOM 1293 N N . HIS A 1 173 ? 10.905 -9.232 -22.096 1.00 87.50 173 HIS A N 1
ATOM 1294 C CA . HIS A 1 173 ? 12.318 -9.061 -22.406 1.00 87.50 173 HIS A CA 1
ATOM 1295 C C . HIS A 1 173 ? 12.771 -7.653 -22.007 1.00 87.50 173 HIS A C 1
ATOM 1297 O O . HIS A 1 173 ? 13.304 -6.905 -22.824 1.00 87.50 173 HIS A O 1
ATOM 1303 N N . LEU A 1 174 ? 12.543 -7.289 -20.740 1.00 87.25 174 LEU A N 1
ATOM 1304 C CA . LEU A 1 174 ? 12.881 -5.964 -20.206 1.00 87.25 174 LEU A CA 1
ATOM 1305 C C . LEU A 1 174 ? 14.365 -5.613 -20.402 1.00 87.25 174 LEU A C 1
ATOM 1307 O O . LEU A 1 174 ? 14.699 -4.443 -20.563 1.00 87.25 174 LEU A O 1
ATOM 1311 N N . TYR A 1 175 ? 15.247 -6.616 -20.465 1.00 86.81 175 TYR A N 1
ATOM 1312 C CA . TYR A 1 175 ? 16.671 -6.427 -20.752 1.00 86.81 175 TYR A CA 1
ATOM 1313 C C . TYR A 1 175 ? 16.929 -5.718 -22.091 1.00 86.81 175 TYR A C 1
ATOM 1315 O O . TYR A 1 175 ? 17.889 -4.964 -22.188 1.00 86.81 175 TYR A O 1
ATOM 1323 N N . MET A 1 176 ? 16.050 -5.874 -23.090 1.00 88.25 176 MET A N 1
ATOM 1324 C CA . MET A 1 176 ? 16.193 -5.206 -24.392 1.00 88.25 176 MET A CA 1
ATOM 1325 C C . MET A 1 176 ? 16.068 -3.687 -24.285 1.00 88.25 176 MET A C 1
ATOM 1327 O O . MET A 1 176 ? 16.656 -2.972 -25.089 1.00 88.25 176 MET A O 1
ATOM 1331 N N . ILE A 1 177 ? 15.328 -3.192 -23.285 1.00 89.50 177 ILE A N 1
ATOM 1332 C CA . ILE A 1 177 ? 15.192 -1.753 -23.053 1.00 89.50 177 ILE A CA 1
ATOM 1333 C C . ILE A 1 177 ? 16.567 -1.158 -22.752 1.00 89.50 177 ILE A C 1
ATOM 1335 O O . ILE A 1 177 ? 16.876 -0.092 -23.267 1.00 89.50 177 ILE A O 1
ATOM 1339 N N . LYS A 1 178 ? 17.415 -1.862 -21.987 1.00 88.38 178 LYS A N 1
ATOM 1340 C CA . LYS A 1 178 ? 18.750 -1.385 -21.593 1.00 88.38 178 LYS A CA 1
ATOM 1341 C C . LYS A 1 178 ? 19.712 -1.226 -22.772 1.00 88.38 178 LYS A C 1
ATOM 1343 O O . LYS A 1 178 ? 20.602 -0.379 -22.711 1.00 88.38 178 LYS A O 1
ATOM 1348 N N . ASP A 1 179 ? 19.527 -2.020 -23.822 1.00 87.12 179 ASP A N 1
ATOM 1349 C CA . ASP A 1 179 ? 20.380 -2.007 -25.012 1.00 87.12 179 ASP A CA 1
ATOM 1350 C C . ASP A 1 179 ? 20.005 -0.879 -25.991 1.00 87.12 179 ASP A C 1
ATOM 1352 O O . ASP A 1 179 ? 20.808 -0.504 -26.849 1.00 87.12 179 ASP A O 1
ATOM 1356 N N . ASP A 1 180 ? 18.808 -0.298 -25.850 1.00 89.81 180 ASP A N 1
ATOM 1357 C CA . ASP A 1 180 ? 18.301 0.767 -26.711 1.00 89.81 180 ASP A CA 1
ATOM 1358 C C . ASP A 1 180 ? 18.270 2.121 -25.980 1.00 89.81 180 ASP A C 1
ATOM 1360 O O . ASP A 1 180 ? 17.540 2.355 -25.013 1.00 89.81 180 ASP A O 1
ATOM 1364 N N . LYS A 1 181 ? 19.061 3.075 -26.483 1.00 89.75 181 LYS A N 1
ATOM 1365 C CA . LYS A 1 181 ? 19.183 4.419 -25.901 1.00 89.75 181 LYS A CA 1
ATOM 1366 C C . LYS A 1 181 ? 17.872 5.215 -25.941 1.00 89.75 181 LYS A C 1
ATOM 1368 O O . LYS A 1 181 ? 17.650 6.041 -25.049 1.00 89.75 181 LYS A O 1
ATOM 1373 N N . TYR A 1 182 ? 17.056 5.024 -26.975 1.00 88.00 182 TYR A N 1
ATOM 1374 C CA . TYR A 1 182 ? 15.770 5.698 -27.139 1.00 88.00 182 TYR A CA 1
ATOM 1375 C C . TYR A 1 182 ? 14.715 5.060 -26.240 1.00 88.00 182 TYR A C 1
ATOM 1377 O O . TYR A 1 182 ? 13.994 5.789 -25.561 1.00 88.00 182 TYR A O 1
ATOM 1385 N N . ALA A 1 183 ? 14.698 3.728 -26.140 1.00 90.19 183 ALA A N 1
ATOM 1386 C CA . ALA A 1 183 ? 13.827 3.016 -25.208 1.00 90.19 183 ALA A CA 1
ATOM 1387 C C . ALA A 1 183 ? 14.130 3.406 -23.754 1.00 90.19 183 ALA A C 1
ATOM 1389 O O . ALA A 1 183 ? 13.226 3.820 -23.032 1.00 90.19 183 ALA A O 1
ATOM 1390 N N . MET A 1 184 ? 15.406 3.389 -23.348 1.00 89.12 184 MET A N 1
ATOM 1391 C CA . MET A 1 184 ? 15.835 3.851 -22.020 1.00 89.12 184 MET A CA 1
ATOM 1392 C C . MET A 1 184 ? 15.359 5.267 -21.709 1.00 89.12 184 MET A C 1
ATOM 1394 O O . MET A 1 184 ? 14.989 5.564 -20.578 1.00 89.12 184 MET A O 1
ATOM 1398 N N . GLN A 1 185 ? 15.393 6.160 -22.699 1.00 89.62 185 GLN A N 1
ATOM 1399 C CA . GLN A 1 185 ? 14.944 7.532 -22.511 1.00 89.62 185 GLN A CA 1
ATOM 1400 C C . GLN A 1 185 ? 13.424 7.622 -22.366 1.00 89.62 185 GLN A C 1
ATOM 1402 O O . GLN A 1 185 ? 12.957 8.250 -21.422 1.00 89.62 185 GLN A O 1
ATOM 1407 N N . ALA A 1 186 ? 12.673 6.969 -23.252 1.00 87.38 186 ALA A N 1
ATOM 1408 C CA . ALA A 1 186 ? 11.215 6.970 -23.217 1.00 87.38 186 ALA A CA 1
ATOM 1409 C C . ALA A 1 186 ? 10.675 6.377 -21.906 1.00 87.38 186 ALA A C 1
ATOM 1411 O O . ALA A 1 186 ? 9.775 6.942 -21.288 1.00 87.38 186 ALA A O 1
ATOM 1412 N N . GLY A 1 187 ? 11.268 5.276 -21.434 1.00 85.06 187 GLY A N 1
ATOM 1413 C CA . GLY A 1 187 ? 10.875 4.643 -20.176 1.00 85.06 187 GLY A CA 1
ATOM 1414 C C . GLY A 1 187 ? 11.218 5.484 -18.943 1.00 85.06 187 GLY A C 1
ATOM 1415 O O . GLY A 1 187 ? 10.399 5.606 -18.030 1.00 85.06 187 GLY A O 1
ATOM 1416 N N . ALA A 1 188 ? 12.392 6.123 -18.939 1.00 83.38 188 ALA A N 1
ATOM 1417 C CA . ALA A 1 188 ? 12.798 7.035 -17.873 1.00 83.38 188 ALA A CA 1
ATOM 1418 C C . ALA A 1 188 ? 11.879 8.269 -17.799 1.00 83.38 188 ALA A C 1
ATOM 1420 O O . ALA A 1 188 ? 11.431 8.637 -16.713 1.00 83.38 188 ALA A O 1
ATOM 1421 N N . GLU A 1 189 ? 11.530 8.861 -18.946 1.00 83.81 189 GLU A N 1
ATOM 1422 C CA . GLU A 1 189 ? 10.606 9.999 -19.035 1.00 83.81 189 GLU A CA 1
ATOM 1423 C C . GLU A 1 189 ? 9.196 9.631 -18.553 1.00 83.81 189 GLU A C 1
ATOM 1425 O O . GLU A 1 189 ? 8.632 10.353 -17.728 1.00 83.81 189 GLU A O 1
ATOM 1430 N N . ALA A 1 190 ? 8.665 8.477 -18.976 1.00 80.56 190 ALA A N 1
ATOM 1431 C CA . ALA A 1 190 ? 7.367 7.972 -18.518 1.00 80.56 190 ALA A CA 1
ATOM 1432 C C . ALA A 1 190 ? 7.323 7.786 -16.990 1.00 80.56 190 ALA A C 1
ATOM 1434 O O . ALA A 1 190 ? 6.327 8.094 -16.339 1.00 80.56 190 ALA A O 1
ATOM 1435 N N . ARG A 1 191 ? 8.436 7.346 -16.390 1.00 76.38 191 ARG A N 1
ATOM 1436 C CA . ARG A 1 191 ? 8.582 7.184 -14.934 1.00 76.38 191 ARG A CA 1
ATOM 1437 C C . ARG A 1 191 ? 9.013 8.446 -14.186 1.00 76.38 191 ARG A C 1
ATOM 1439 O O . ARG A 1 191 ? 9.081 8.403 -12.960 1.00 76.38 191 ARG A O 1
ATOM 1446 N N . LYS A 1 192 ? 9.309 9.550 -14.884 1.00 78.50 192 LYS A N 1
ATOM 1447 C CA . LYS A 1 192 ? 9.926 10.767 -14.316 1.00 78.50 192 LYS A CA 1
ATOM 1448 C C . LYS A 1 192 ? 11.211 10.474 -13.529 1.00 78.50 192 LYS A C 1
ATOM 1450 O O . LYS A 1 192 ? 11.487 11.103 -12.511 1.00 78.50 192 LYS A O 1
ATOM 1455 N N . MET A 1 193 ? 11.984 9.503 -14.003 1.00 76.62 193 MET A N 1
ATOM 1456 C CA . MET A 1 193 ? 13.277 9.109 -13.450 1.00 76.62 193 MET A CA 1
ATOM 1457 C C . MET A 1 193 ? 14.395 9.589 -14.375 1.00 76.62 193 MET A C 1
ATOM 1459 O O . MET A 1 193 ? 14.189 9.767 -15.576 1.00 76.62 193 MET A O 1
ATOM 1463 N N . ASP A 1 194 ? 15.602 9.774 -13.844 1.00 81.56 194 ASP A N 1
ATOM 1464 C CA . ASP A 1 194 ? 16.777 9.871 -14.706 1.00 81.56 194 ASP A CA 1
ATOM 1465 C C . ASP A 1 194 ? 17.141 8.488 -15.284 1.00 81.56 194 ASP A C 1
ATOM 1467 O O . ASP A 1 194 ? 16.687 7.443 -14.811 1.00 81.56 194 ASP A O 1
ATOM 1471 N N . LYS A 1 195 ? 17.968 8.466 -16.335 1.00 82.94 195 LYS A N 1
ATOM 1472 C CA . LYS A 1 195 ? 18.315 7.223 -17.048 1.00 82.94 195 LYS A CA 1
ATOM 1473 C C . LYS A 1 195 ? 19.070 6.220 -16.174 1.00 82.94 195 LYS A C 1
ATOM 1475 O O . LYS A 1 195 ? 18.943 5.021 -16.406 1.00 82.94 195 LYS A O 1
ATOM 1480 N N . THR A 1 196 ? 19.851 6.693 -15.204 1.00 83.56 196 THR A N 1
ATOM 1481 C CA . THR A 1 196 ? 20.604 5.828 -14.289 1.00 83.56 196 THR A CA 1
ATOM 1482 C C . THR A 1 196 ? 19.644 5.158 -13.318 1.00 83.56 196 THR A C 1
ATOM 1484 O O . THR A 1 196 ? 19.628 3.933 -13.236 1.00 83.56 196 THR A O 1
ATOM 1487 N N . ALA A 1 197 ? 18.770 5.940 -12.677 1.00 72.31 197 ALA A N 1
ATOM 1488 C CA . ALA A 1 197 ? 17.736 5.418 -11.786 1.00 72.31 197 ALA A CA 1
ATOM 1489 C C . ALA A 1 197 ? 16.778 4.454 -12.508 1.00 72.31 197 ALA A C 1
ATOM 1491 O O . ALA A 1 197 ? 16.418 3.408 -11.969 1.00 72.31 197 ALA A O 1
ATOM 1492 N N . TYR A 1 198 ? 16.409 4.756 -13.758 1.00 80.94 198 TYR A N 1
ATOM 1493 C CA . TYR A 1 198 ? 15.595 3.852 -14.573 1.00 80.94 198 TYR A CA 1
ATOM 1494 C C . TYR A 1 198 ? 16.330 2.545 -14.912 1.00 80.94 198 TYR A C 1
ATOM 1496 O O . TYR A 1 198 ? 15.724 1.475 -14.909 1.00 80.94 198 TYR A O 1
ATOM 1504 N N . GLY A 1 199 ? 17.645 2.605 -15.144 1.00 84.75 199 GLY A N 1
ATOM 1505 C CA . GLY A 1 199 ? 18.481 1.420 -15.342 1.00 84.75 199 GLY A CA 1
ATOM 1506 C C . GLY A 1 199 ? 18.517 0.511 -14.112 1.00 84.75 199 GLY A C 1
ATOM 1507 O O . GLY A 1 199 ? 18.297 -0.691 -14.244 1.00 84.75 199 GLY A O 1
ATOM 1508 N N . GLU A 1 200 ? 18.710 1.082 -12.920 1.00 81.50 200 GLU A N 1
ATOM 1509 C CA . GLU A 1 200 ? 18.672 0.328 -11.657 1.00 81.50 200 GLU A CA 1
ATOM 1510 C C . GLU A 1 200 ? 17.292 -0.281 -11.394 1.00 81.50 200 GLU A C 1
ATOM 1512 O O . GLU A 1 200 ? 17.186 -1.436 -10.975 1.00 81.50 200 GLU A O 1
ATOM 1517 N N . TYR A 1 201 ? 16.224 0.467 -11.690 1.00 82.44 201 TYR A N 1
ATOM 1518 C CA . TYR A 1 201 ? 14.863 -0.056 -11.635 1.00 82.44 201 TYR A CA 1
ATOM 1519 C C . TYR A 1 201 ? 14.706 -1.285 -12.542 1.00 82.44 201 TYR A C 1
ATOM 1521 O O . TYR A 1 201 ? 14.172 -2.308 -12.105 1.00 82.44 201 TYR A O 1
ATOM 1529 N N . LEU A 1 202 ? 15.159 -1.195 -13.800 1.00 86.38 202 LEU A N 1
ATOM 1530 C CA . LEU A 1 202 ? 15.055 -2.300 -14.752 1.00 86.38 202 LEU A CA 1
ATOM 1531 C C . LEU A 1 202 ? 15.847 -3.510 -14.265 1.00 86.38 202 LEU A C 1
ATOM 1533 O O . LEU A 1 202 ? 15.340 -4.623 -14.359 1.00 86.38 202 LEU A O 1
ATOM 1537 N N . ASP A 1 203 ? 17.032 -3.308 -13.691 1.00 86.69 203 ASP A N 1
ATOM 1538 C CA . ASP A 1 203 ? 17.834 -4.393 -13.123 1.00 86.69 203 ASP A CA 1
ATOM 1539 C C . ASP A 1 203 ? 17.118 -5.111 -11.980 1.00 86.69 203 ASP A C 1
ATOM 1541 O O . ASP A 1 203 ? 17.043 -6.342 -11.970 1.00 86.69 203 ASP A O 1
ATOM 1545 N N . GLN A 1 204 ? 16.506 -4.364 -11.060 1.00 83.31 204 GLN A N 1
ATOM 1546 C CA . GLN A 1 204 ? 15.707 -4.953 -9.986 1.00 83.31 204 GLN A CA 1
ATOM 1547 C C . GLN A 1 204 ? 14.461 -5.670 -10.523 1.00 83.31 204 GLN A C 1
ATOM 1549 O O . GLN A 1 204 ? 14.127 -6.759 -10.054 1.00 83.31 204 GLN A O 1
ATOM 1554 N N . ALA A 1 205 ? 13.782 -5.094 -11.519 1.00 84.38 205 ALA A N 1
ATOM 1555 C CA . ALA A 1 205 ? 12.601 -5.691 -12.135 1.00 84.38 205 ALA A CA 1
ATOM 1556 C C . ALA A 1 205 ? 12.933 -6.992 -12.885 1.00 84.38 205 ALA A C 1
ATOM 1558 O O . ALA A 1 205 ? 12.237 -7.992 -12.709 1.00 84.38 205 ALA A O 1
ATOM 1559 N N . ILE A 1 206 ? 14.016 -6.998 -13.667 1.00 87.62 206 ILE A N 1
ATOM 1560 C CA . ILE A 1 206 ? 14.529 -8.171 -14.384 1.00 87.62 206 ILE A CA 1
ATOM 1561 C C . ILE A 1 206 ? 14.919 -9.269 -13.392 1.00 87.62 206 ILE A C 1
ATOM 1563 O O . ILE A 1 206 ? 14.547 -10.426 -13.585 1.00 87.62 206 ILE A O 1
ATOM 1567 N N . LEU A 1 207 ? 15.632 -8.920 -12.316 1.00 86.50 207 LEU A N 1
ATOM 1568 C CA . LEU A 1 207 ? 16.059 -9.878 -11.295 1.00 86.50 207 LEU A CA 1
ATOM 1569 C C . LEU A 1 207 ? 14.862 -10.514 -10.577 1.00 86.50 207 LEU A C 1
ATOM 1571 O O . LEU A 1 207 ? 14.802 -11.734 -10.423 1.00 86.50 207 LEU A O 1
ATOM 1575 N N . ARG A 1 208 ? 13.882 -9.694 -10.189 1.00 85.81 208 ARG A N 1
ATOM 1576 C CA . ARG A 1 208 ? 12.630 -10.142 -9.573 1.00 85.81 208 ARG A CA 1
ATOM 1577 C C . ARG A 1 208 ? 11.882 -11.121 -10.480 1.00 85.81 208 ARG A C 1
ATOM 1579 O O . ARG A 1 208 ? 11.541 -12.226 -10.060 1.00 85.81 208 ARG A O 1
ATOM 1586 N N . ASP A 1 209 ? 11.658 -10.738 -11.735 1.00 85.88 209 ASP A N 1
ATOM 1587 C CA . ASP A 1 209 ? 10.916 -11.554 -12.698 1.00 85.88 209 ASP A CA 1
ATOM 1588 C C . ASP A 1 209 ? 11.678 -12.850 -13.044 1.00 85.88 209 ASP A C 1
ATOM 1590 O O . ASP A 1 209 ? 11.064 -13.903 -13.232 1.00 85.88 209 ASP A O 1
AT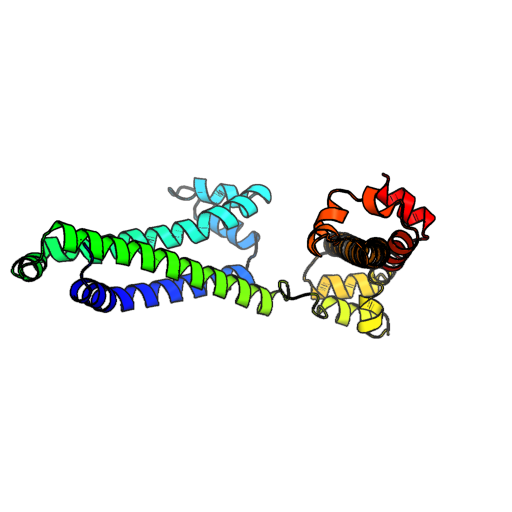OM 1594 N N . SER A 1 210 ? 13.014 -12.796 -13.051 1.00 88.75 210 SER A N 1
ATOM 1595 C CA . SER A 1 210 ? 13.898 -13.952 -13.214 1.00 88.75 210 SER A CA 1
ATOM 1596 C C . SER A 1 210 ? 13.738 -14.951 -12.063 1.00 88.75 210 SER A C 1
ATOM 1598 O O . SER A 1 210 ? 13.472 -16.131 -12.309 1.00 88.75 210 SER A O 1
ATOM 1600 N N . TYR A 1 211 ? 13.788 -14.489 -10.808 1.00 88.50 211 TYR A N 1
ATOM 1601 C CA . TYR A 1 211 ? 13.556 -15.351 -9.647 1.00 88.50 211 TYR A CA 1
ATOM 1602 C C . TYR A 1 211 ? 12.137 -15.897 -9.592 1.00 88.50 211 TYR A C 1
ATOM 1604 O O . TYR A 1 211 ? 11.951 -17.062 -9.253 1.00 88.50 211 TYR A O 1
ATOM 1612 N N . LYS A 1 212 ? 11.132 -15.117 -9.985 1.00 88.69 212 LYS A N 1
ATOM 1613 C CA . LYS A 1 212 ? 9.751 -15.597 -10.065 1.00 88.69 212 LYS A CA 1
ATOM 1614 C C . LYS A 1 212 ? 9.593 -16.728 -11.085 1.00 88.69 212 LYS A C 1
ATOM 1616 O O . LYS A 1 212 ? 8.945 -17.738 -10.795 1.00 88.69 212 LYS A O 1
ATOM 1621 N N . ALA A 1 213 ? 10.194 -16.581 -12.267 1.00 86.94 213 ALA A N 1
ATOM 1622 C CA . ALA A 1 213 ? 10.177 -17.608 -13.306 1.00 86.94 213 ALA A CA 1
ATOM 1623 C C . ALA A 1 213 ? 10.907 -18.885 -12.858 1.00 86.94 213 ALA A C 1
ATOM 1625 O O . ALA A 1 213 ? 10.370 -19.985 -13.007 1.00 86.94 213 ALA A O 1
ATOM 1626 N N . ALA A 1 214 ? 12.086 -18.737 -12.248 1.00 88.50 214 ALA A N 1
ATOM 1627 C CA . ALA A 1 214 ? 12.854 -19.851 -11.698 1.00 88.50 214 ALA A CA 1
ATOM 1628 C C . ALA A 1 214 ? 12.110 -20.559 -10.552 1.00 88.50 214 ALA A C 1
ATOM 1630 O O . ALA A 1 214 ? 12.032 -21.784 -10.535 1.00 88.50 214 ALA A O 1
ATOM 1631 N N . ALA A 1 215 ? 11.506 -19.805 -9.630 1.00 87.06 215 ALA A N 1
ATOM 1632 C CA . ALA A 1 215 ? 10.743 -20.327 -8.496 1.00 87.06 215 ALA A CA 1
ATOM 1633 C C . ALA A 1 215 ? 9.503 -21.119 -8.939 1.00 87.06 215 ALA A C 1
ATOM 1635 O O . ALA A 1 215 ? 9.214 -22.177 -8.381 1.00 87.06 215 ALA A O 1
ATOM 1636 N N . THR A 1 216 ? 8.820 -20.657 -9.993 1.00 87.75 216 THR A N 1
ATOM 1637 C CA . THR A 1 216 ? 7.679 -21.373 -10.586 1.00 87.75 216 THR A CA 1
ATOM 1638 C C . THR A 1 216 ? 8.126 -22.728 -11.130 1.00 87.75 216 THR A C 1
ATOM 1640 O O . THR A 1 216 ? 7.552 -23.748 -10.770 1.00 87.75 216 THR A O 1
ATOM 1643 N N . LYS A 1 217 ? 9.209 -22.770 -11.918 1.00 88.62 217 LYS A N 1
ATOM 1644 C CA . LYS A 1 217 ? 9.748 -24.037 -12.439 1.00 88.62 217 LYS A CA 1
ATOM 1645 C C . LYS A 1 217 ? 10.250 -24.973 -11.356 1.00 88.62 217 LYS A C 1
ATOM 1647 O O . LYS A 1 217 ? 9.985 -26.167 -11.406 1.00 88.62 217 LYS A O 1
ATOM 1652 N N . LEU A 1 218 ? 10.912 -24.427 -10.347 1.00 86.44 218 LEU A N 1
ATOM 1653 C CA . LEU A 1 218 ? 11.384 -25.206 -9.215 1.00 86.44 218 LEU A CA 1
ATOM 1654 C C . LEU A 1 218 ? 10.218 -25.791 -8.402 1.00 86.44 218 LEU A C 1
ATOM 1656 O O . LEU A 1 218 ? 10.327 -26.902 -7.888 1.00 86.44 218 LEU A O 1
ATOM 1660 N N . THR A 1 219 ? 9.104 -25.063 -8.305 1.00 85.88 219 THR A N 1
ATOM 1661 C CA . THR A 1 219 ? 7.866 -25.537 -7.679 1.00 85.88 219 THR A CA 1
ATOM 1662 C C . THR A 1 219 ? 7.203 -26.627 -8.512 1.00 85.88 219 THR A C 1
ATOM 1664 O O . THR A 1 219 ? 6.903 -27.679 -7.955 1.00 85.88 219 THR A O 1
ATOM 1667 N N . ASP A 1 220 ? 7.038 -26.423 -9.823 1.00 85.00 220 ASP A N 1
ATOM 1668 C CA . ASP A 1 220 ? 6.485 -27.425 -10.747 1.00 85.00 220 ASP A CA 1
ATOM 1669 C C . ASP A 1 220 ? 7.277 -28.744 -10.642 1.00 85.00 220 ASP A C 1
ATOM 1671 O O . ASP A 1 220 ? 6.721 -29.802 -10.348 1.00 85.00 220 ASP A O 1
ATOM 1675 N N . ASN A 1 221 ? 8.608 -28.664 -10.739 1.00 82.75 221 ASN A N 1
ATOM 1676 C CA . ASN A 1 221 ? 9.497 -29.826 -10.671 1.00 82.75 221 ASN A CA 1
ATOM 1677 C C . ASN A 1 221 ? 9.451 -30.528 -9.301 1.00 82.75 221 ASN A C 1
ATOM 1679 O O . ASN A 1 221 ? 9.617 -31.749 -9.199 1.00 82.75 221 ASN A O 1
ATOM 1683 N N . ARG A 1 222 ? 9.229 -29.777 -8.215 1.00 81.25 222 ARG A N 1
ATOM 1684 C CA . ARG A 1 222 ? 9.025 -30.349 -6.878 1.00 81.25 222 ARG A CA 1
ATOM 1685 C C . ARG A 1 222 ? 7.654 -30.995 -6.735 1.00 81.25 222 ARG A C 1
ATOM 1687 O O . ARG A 1 222 ? 7.589 -32.056 -6.121 1.00 81.25 222 ARG A O 1
ATOM 1694 N N . GLN A 1 223 ? 6.596 -30.405 -7.287 1.00 79.88 223 GLN A N 1
ATOM 1695 C CA . GLN A 1 223 ? 5.256 -30.995 -7.279 1.00 79.88 223 GLN A CA 1
ATOM 1696 C C . GLN A 1 223 ? 5.250 -32.341 -7.998 1.00 79.88 223 GLN A C 1
ATOM 1698 O O . GLN A 1 223 ? 4.730 -33.306 -7.446 1.00 79.88 223 GLN A O 1
ATOM 1703 N N . ASP A 1 224 ? 5.927 -32.449 -9.140 1.00 76.06 224 ASP A N 1
ATOM 1704 C CA . ASP A 1 224 ? 6.061 -33.723 -9.851 1.00 76.06 224 ASP A CA 1
ATOM 1705 C C . ASP A 1 224 ? 6.796 -34.773 -9.002 1.00 76.06 224 ASP A C 1
ATOM 1707 O O . ASP A 1 224 ? 6.372 -35.928 -8.907 1.00 76.06 224 ASP A O 1
ATOM 1711 N N . LYS A 1 225 ? 7.866 -34.363 -8.309 1.00 75.00 225 LYS A N 1
ATOM 1712 C CA . LYS A 1 225 ? 8.690 -35.243 -7.466 1.00 75.00 225 LYS A CA 1
ATOM 1713 C C . LYS A 1 225 ? 8.009 -35.692 -6.168 1.00 75.00 225 LYS A C 1
ATOM 1715 O O . LYS A 1 225 ? 8.315 -36.772 -5.665 1.00 75.00 225 LYS A O 1
ATOM 1720 N N . TYR A 1 226 ? 7.154 -34.850 -5.597 1.00 73.38 226 TYR A N 1
ATOM 1721 C CA . TYR A 1 226 ? 6.474 -35.072 -4.318 1.00 73.38 226 TYR A CA 1
ATOM 1722 C C . TYR A 1 226 ? 4.979 -35.376 -4.490 1.00 73.38 226 TYR A C 1
ATOM 1724 O O . TYR A 1 226 ? 4.248 -35.381 -3.501 1.00 73.38 226 TYR A O 1
ATOM 1732 N N . SER A 1 227 ? 4.542 -35.665 -5.720 1.00 66.19 227 SER A N 1
ATOM 1733 C CA . SER A 1 227 ? 3.146 -35.947 -6.081 1.00 66.19 227 SER A CA 1
ATOM 1734 C C . SER A 1 227 ? 2.521 -37.096 -5.279 1.00 66.19 227 SER A C 1
ATOM 1736 O O . SER A 1 227 ? 1.335 -37.035 -4.969 1.00 66.19 227 SER A O 1
ATOM 1738 N N . ASP A 1 228 ? 3.330 -38.079 -4.872 1.00 67.06 228 ASP A N 1
ATOM 1739 C CA . ASP A 1 228 ? 2.921 -39.238 -4.062 1.00 67.06 228 ASP A CA 1
ATOM 1740 C C . ASP A 1 228 ? 3.205 -39.080 -2.550 1.00 67.06 228 ASP A C 1
ATOM 1742 O O . ASP A 1 228 ? 3.126 -40.050 -1.795 1.00 67.06 228 ASP A O 1
ATOM 1746 N N . SER A 1 229 ? 3.599 -37.889 -2.084 1.00 64.00 229 SER A N 1
ATOM 1747 C CA . SER A 1 229 ? 3.917 -37.646 -0.668 1.00 64.00 229 SER A CA 1
ATOM 1748 C C . SER A 1 229 ? 2.806 -36.885 0.057 1.00 64.00 229 SER A C 1
ATOM 1750 O O . SER A 1 229 ? 2.215 -35.979 -0.518 1.00 64.00 229 SER A O 1
ATOM 1752 N N . ASP A 1 230 ? 2.591 -37.182 1.345 1.00 70.94 230 ASP A N 1
ATOM 1753 C CA . ASP A 1 230 ? 1.631 -36.487 2.230 1.00 70.94 230 ASP A CA 1
ATOM 1754 C C . ASP A 1 230 ? 2.049 -35.040 2.582 1.00 70.94 230 ASP A C 1
ATOM 1756 O O . ASP A 1 230 ? 1.616 -34.486 3.590 1.00 70.94 230 ASP A O 1
ATOM 1760 N N . LYS A 1 231 ? 2.949 -34.435 1.800 1.00 66.50 231 LYS A N 1
ATOM 1761 C CA . LYS A 1 231 ? 3.421 -33.074 2.043 1.00 66.50 231 LYS A CA 1
ATOM 1762 C C . LYS A 1 231 ? 2.369 -32.067 1.616 1.00 66.50 231 LYS A C 1
ATOM 1764 O O . LYS A 1 231 ? 1.849 -32.134 0.499 1.00 66.50 231 LYS A O 1
ATOM 1769 N N . ASP A 1 232 ? 2.127 -31.093 2.481 1.00 69.69 232 ASP A N 1
ATOM 1770 C CA . ASP A 1 232 ? 1.264 -29.971 2.152 1.00 69.69 232 ASP A CA 1
ATOM 1771 C C . ASP A 1 232 ? 1.883 -29.127 1.017 1.00 69.69 232 ASP A C 1
ATOM 1773 O O . ASP A 1 232 ? 3.102 -29.077 0.818 1.00 69.69 232 ASP A O 1
ATOM 1777 N N . LYS A 1 233 ? 1.032 -28.489 0.203 1.00 65.88 233 LYS A N 1
ATOM 1778 C CA . LYS A 1 233 ? 1.456 -27.775 -1.020 1.00 65.88 233 LYS A CA 1
ATOM 1779 C C . LYS A 1 233 ? 2.436 -26.633 -0.742 1.00 65.88 233 LYS A C 1
ATOM 1781 O O . LYS A 1 233 ? 3.313 -26.372 -1.561 1.00 65.88 233 LYS A O 1
ATOM 1786 N N . ASP A 1 234 ? 2.290 -25.985 0.402 1.00 66.31 234 ASP A N 1
ATOM 1787 C CA . ASP A 1 234 ? 3.153 -24.927 0.923 1.00 66.31 234 ASP A CA 1
ATOM 1788 C C . ASP A 1 234 ? 4.547 -25.428 1.332 1.00 66.31 234 ASP A C 1
ATOM 1790 O O . ASP A 1 234 ? 5.496 -24.653 1.297 1.00 66.31 234 ASP A O 1
ATOM 1794 N N . GLU A 1 235 ? 4.723 -26.721 1.631 1.00 65.81 235 GLU A N 1
ATOM 1795 C CA . GLU A 1 235 ? 6.057 -27.311 1.840 1.00 65.81 235 GLU A CA 1
ATOM 1796 C C . GLU A 1 235 ? 6.796 -27.615 0.524 1.00 65.81 235 GLU A C 1
ATOM 1798 O O . GLU A 1 235 ? 8.017 -27.829 0.504 1.00 65.81 235 GLU A O 1
ATOM 1803 N N . ILE A 1 236 ? 6.053 -27.688 -0.581 1.00 72.00 236 ILE A N 1
ATOM 1804 C CA . ILE A 1 236 ? 6.565 -28.010 -1.916 1.00 72.00 236 ILE A CA 1
ATOM 1805 C C . ILE A 1 236 ? 6.884 -26.723 -2.690 1.00 72.00 236 ILE A C 1
ATOM 1807 O O . ILE A 1 236 ? 7.892 -26.678 -3.406 1.00 72.00 236 ILE A O 1
ATOM 1811 N N . GLU A 1 237 ? 6.051 -25.692 -2.525 1.00 80.62 237 GLU A N 1
ATOM 1812 C CA . GLU A 1 237 ? 6.185 -24.389 -3.172 1.00 80.62 237 GLU A CA 1
ATOM 1813 C C . GLU A 1 237 ? 7.478 -23.673 -2.766 1.00 80.62 237 GLU A C 1
ATOM 1815 O O . GLU A 1 237 ? 7.805 -23.535 -1.592 1.00 80.62 237 GLU A O 1
ATOM 1820 N N . ILE A 1 238 ? 8.222 -23.194 -3.764 1.00 81.81 238 ILE A N 1
ATOM 1821 C CA . ILE A 1 238 ? 9.262 -22.187 -3.569 1.00 81.81 238 ILE A CA 1
ATOM 1822 C C . ILE A 1 238 ? 8.721 -20.868 -4.075 1.00 81.81 238 ILE A C 1
ATOM 1824 O O . ILE A 1 238 ? 8.397 -20.724 -5.253 1.00 81.81 238 ILE A O 1
ATOM 1828 N N . THR A 1 239 ? 8.702 -19.880 -3.189 1.00 84.00 239 THR A N 1
ATOM 1829 C CA . THR A 1 239 ? 8.312 -18.519 -3.551 1.00 84.00 239 THR A CA 1
ATOM 1830 C C . THR A 1 239 ? 9.495 -17.727 -4.109 1.00 84.00 239 THR A C 1
ATOM 1832 O O . THR A 1 239 ? 10.662 -17.988 -3.806 1.00 84.00 239 THR A O 1
ATOM 1835 N N . GLU A 1 240 ? 9.191 -16.686 -4.885 1.00 81.19 240 GLU A N 1
ATOM 1836 C CA . GLU A 1 240 ? 10.170 -15.697 -5.357 1.00 81.19 240 GLU A CA 1
ATOM 1837 C C . GLU A 1 240 ? 11.006 -15.117 -4.200 1.00 81.19 240 GLU A C 1
ATOM 1839 O O . GLU A 1 240 ? 12.223 -14.988 -4.310 1.00 81.19 240 GLU A O 1
ATOM 1844 N N . GLN A 1 241 ? 10.367 -14.821 -3.061 1.00 82.00 241 GLN A N 1
ATOM 1845 C CA . GLN A 1 241 ? 11.029 -14.241 -1.889 1.00 82.00 241 GLN A CA 1
ATOM 1846 C C . GLN A 1 241 ? 12.013 -15.211 -1.231 1.00 82.00 241 GLN A C 1
ATOM 1848 O O . GLN A 1 241 ? 13.071 -14.798 -0.750 1.00 82.00 241 GLN A O 1
ATOM 1853 N N . GLU A 1 242 ? 11.675 -16.500 -1.184 1.00 81.69 242 GLU A N 1
ATOM 1854 C CA . GLU A 1 242 ? 12.591 -17.525 -0.688 1.00 81.69 242 GLU A CA 1
ATOM 1855 C C . GLU A 1 242 ? 13.789 -17.695 -1.611 1.00 81.69 242 GLU A C 1
ATOM 1857 O O . GLU A 1 242 ? 14.924 -17.781 -1.133 1.00 81.69 242 GLU A O 1
ATOM 1862 N N . LEU A 1 243 ? 13.548 -17.687 -2.922 1.00 84.19 243 LEU A N 1
ATOM 1863 C CA . LEU A 1 243 ? 14.610 -17.826 -3.904 1.00 84.19 243 LEU A CA 1
ATOM 1864 C C . LEU A 1 243 ? 15.539 -16.607 -3.918 1.00 84.19 243 LEU A C 1
ATOM 1866 O O . LEU A 1 243 ? 16.752 -16.778 -3.980 1.00 84.19 243 LEU A O 1
ATOM 1870 N N . ALA A 1 244 ? 15.001 -15.398 -3.743 1.00 83.12 244 ALA A N 1
ATOM 1871 C CA . ALA A 1 244 ? 15.791 -14.178 -3.597 1.00 83.12 244 ALA A CA 1
ATOM 1872 C C . ALA A 1 244 ? 16.698 -14.203 -2.350 1.00 83.12 244 ALA A C 1
ATOM 1874 O O . ALA A 1 244 ? 17.815 -13.693 -2.387 1.00 83.12 244 ALA A O 1
ATOM 1875 N N . LYS A 1 245 ? 16.252 -14.823 -1.245 1.00 85.38 245 LYS A N 1
ATOM 1876 C CA . LYS A 1 245 ? 17.066 -14.998 -0.023 1.00 85.38 245 LYS A CA 1
ATOM 1877 C C . LYS A 1 245 ? 18.086 -16.127 -0.141 1.00 85.38 245 LYS A C 1
ATOM 1879 O O . LYS A 1 245 ? 19.129 -16.079 0.508 1.00 85.38 245 LYS A O 1
ATOM 1884 N N . LYS A 1 246 ? 17.764 -17.178 -0.899 1.00 85.81 246 LYS A N 1
ATOM 1885 C CA . LYS A 1 246 ? 18.608 -18.367 -1.080 1.00 85.81 246 LYS A CA 1
ATOM 1886 C C . LYS A 1 246 ? 18.689 -18.752 -2.561 1.00 85.81 246 LYS A C 1
ATOM 1888 O O . LYS A 1 246 ? 18.151 -19.794 -2.949 1.00 85.81 246 LYS A O 1
ATOM 1893 N N . PRO A 1 247 ? 19.432 -17.984 -3.377 1.00 84.31 247 PRO A N 1
ATOM 1894 C CA . PRO A 1 247 ? 19.491 -18.217 -4.819 1.00 84.31 247 PRO A CA 1
ATOM 1895 C C . PRO A 1 247 ? 20.102 -19.582 -5.170 1.00 84.31 247 PRO A C 1
ATOM 1897 O O . PRO A 1 247 ? 19.748 -20.212 -6.159 1.00 84.31 247 PRO A O 1
ATOM 1900 N N . GLN A 1 248 ? 20.934 -20.131 -4.282 1.00 84.38 248 GLN A N 1
ATOM 1901 C CA . GLN A 1 248 ? 21.537 -21.459 -4.425 1.00 84.38 248 GLN A CA 1
ATOM 1902 C C . GLN A 1 248 ? 20.518 -22.608 -4.574 1.00 84.38 248 GLN A C 1
ATOM 1904 O O . GLN A 1 248 ? 20.881 -23.686 -5.049 1.00 84.38 248 GLN A O 1
ATOM 1909 N N . LEU A 1 249 ? 19.247 -22.406 -4.198 1.00 83.38 249 LEU A N 1
ATOM 1910 C CA . LEU A 1 249 ? 18.196 -23.419 -4.341 1.00 83.38 249 LEU A CA 1
ATOM 1911 C C . LEU A 1 249 ? 17.904 -23.788 -5.803 1.00 83.38 249 LEU A C 1
ATOM 1913 O O . LEU A 1 249 ? 17.582 -24.948 -6.057 1.00 83.38 249 LEU A O 1
ATOM 1917 N N . MET A 1 250 ? 18.062 -22.860 -6.756 1.00 83.69 250 MET A N 1
ATOM 1918 C CA . MET A 1 250 ? 17.837 -23.148 -8.183 1.00 83.69 250 MET A CA 1
ATOM 1919 C C . MET A 1 250 ? 19.026 -23.843 -8.858 1.00 83.69 250 MET A C 1
ATOM 1921 O O . MET A 1 250 ? 18.875 -24.407 -9.931 1.00 83.69 250 MET A O 1
ATOM 1925 N N . MET A 1 251 ? 20.209 -23.871 -8.233 1.00 83.19 251 MET A N 1
ATOM 1926 C CA . MET A 1 251 ? 21.442 -24.361 -8.876 1.00 83.19 251 MET A CA 1
ATOM 1927 C C . MET A 1 251 ? 21.407 -25.840 -9.264 1.00 83.19 251 MET A C 1
ATOM 1929 O O . MET A 1 251 ? 22.174 -26.279 -10.120 1.00 83.19 251 MET A O 1
ATOM 1933 N N . LYS A 1 252 ? 20.546 -26.619 -8.605 1.00 81.19 252 LYS A N 1
ATOM 1934 C CA . LYS A 1 252 ? 20.394 -28.059 -8.839 1.00 81.19 252 LYS A CA 1
ATOM 1935 C C . LYS A 1 252 ? 19.344 -28.384 -9.901 1.00 81.19 252 LYS A C 1
ATOM 1937 O O . LYS A 1 252 ? 19.175 -29.557 -10.218 1.00 81.19 252 LYS A O 1
ATOM 1942 N N . ASP A 1 253 ? 18.652 -27.374 -10.418 1.00 84.56 253 ASP A N 1
ATOM 1943 C CA . ASP A 1 253 ? 17.536 -27.518 -11.339 1.00 84.56 253 ASP A CA 1
ATOM 1944 C C . ASP A 1 253 ? 17.824 -26.729 -12.624 1.00 84.56 253 ASP A C 1
ATOM 1946 O O . ASP A 1 253 ? 17.886 -25.497 -12.632 1.00 84.56 253 ASP A O 1
ATOM 1950 N N . ASN A 1 254 ? 18.071 -27.456 -13.716 1.00 86.88 254 ASN A N 1
ATOM 1951 C CA . ASN A 1 254 ? 18.418 -26.837 -14.993 1.00 86.88 254 ASN A CA 1
ATOM 1952 C C . ASN A 1 254 ? 17.233 -26.080 -15.606 1.00 86.88 254 ASN A C 1
ATOM 1954 O O . ASN A 1 254 ? 17.467 -25.051 -16.235 1.00 86.88 254 ASN A O 1
ATOM 1958 N N . ASP A 1 255 ? 15.995 -26.527 -15.383 1.00 87.50 255 ASP A N 1
ATOM 1959 C CA . ASP A 1 255 ? 14.804 -25.876 -15.935 1.00 87.50 255 ASP A CA 1
ATOM 1960 C C . ASP A 1 255 ? 14.530 -24.556 -15.208 1.00 87.50 255 ASP A C 1
ATOM 1962 O O . ASP A 1 255 ? 14.167 -23.555 -15.829 1.00 87.50 255 ASP A O 1
ATOM 1966 N N . ALA A 1 256 ? 14.765 -24.522 -13.891 1.00 87.50 256 ALA A N 1
ATOM 1967 C CA . ALA A 1 256 ? 14.702 -23.293 -13.105 1.00 87.50 256 ALA A CA 1
ATOM 1968 C C . ALA A 1 256 ? 15.781 -22.284 -13.536 1.00 87.50 256 ALA A C 1
ATOM 1970 O O . ALA A 1 256 ? 15.483 -21.100 -13.709 1.00 87.50 256 ALA A O 1
ATOM 1971 N N . LEU A 1 257 ? 17.018 -22.745 -13.764 1.00 87.88 257 LEU A N 1
ATOM 1972 C CA . LEU A 1 257 ? 18.102 -21.898 -14.273 1.00 87.88 257 LEU A CA 1
ATOM 1973 C C . LEU A 1 257 ? 17.824 -21.385 -15.689 1.00 87.88 257 LEU A C 1
ATOM 1975 O O . LEU A 1 257 ? 18.104 -20.223 -15.976 1.00 87.88 257 LEU A O 1
ATOM 1979 N N . GLU A 1 258 ? 17.269 -22.217 -16.570 1.00 90.31 258 GLU A N 1
ATOM 1980 C CA . GLU A 1 258 ? 16.893 -21.811 -17.924 1.00 90.31 258 GLU A CA 1
ATOM 1981 C C . GLU A 1 258 ? 15.768 -20.770 -17.902 1.00 90.31 258 GLU A C 1
ATOM 1983 O O . GLU A 1 258 ? 15.854 -19.746 -18.587 1.00 90.31 258 GLU A O 1
ATOM 1988 N N . ALA A 1 259 ? 14.743 -20.984 -17.073 1.00 87.81 259 ALA A N 1
ATOM 1989 C CA . ALA A 1 259 ? 13.646 -20.039 -16.909 1.00 87.81 259 ALA A CA 1
ATOM 1990 C C . ALA A 1 259 ? 14.128 -18.679 -16.385 1.00 87.81 259 ALA A C 1
ATOM 1992 O O . ALA A 1 259 ? 13.718 -17.648 -16.921 1.00 87.81 259 ALA A O 1
ATOM 1993 N N . GLY A 1 260 ? 15.026 -18.671 -15.395 1.00 86.88 260 GLY A N 1
ATOM 1994 C CA . GLY A 1 260 ? 15.630 -17.447 -14.868 1.00 86.88 260 GLY A CA 1
ATOM 1995 C C . GLY A 1 260 ? 16.521 -16.731 -15.890 1.00 86.88 260 GLY A C 1
ATOM 1996 O O . GLY A 1 260 ? 16.363 -15.525 -16.099 1.00 86.88 260 GLY A O 1
ATOM 1997 N N . ALA A 1 261 ? 17.398 -17.468 -16.579 1.00 87.69 261 ALA A N 1
ATOM 1998 C CA . ALA A 1 261 ? 18.326 -16.929 -17.579 1.00 87.69 261 ALA A CA 1
ATOM 1999 C C . ALA A 1 261 ? 17.604 -16.302 -18.782 1.00 87.69 261 ALA A C 1
ATOM 2001 O O . ALA A 1 261 ? 18.019 -15.271 -19.311 1.00 87.69 261 ALA A O 1
ATOM 2002 N N . LYS A 1 262 ? 16.473 -16.888 -19.190 1.00 87.75 262 LYS A N 1
ATOM 2003 C CA . LYS A 1 262 ? 15.653 -16.364 -20.288 1.00 87.75 262 LYS A CA 1
ATOM 2004 C C . LYS A 1 262 ? 15.124 -14.956 -20.008 1.00 87.75 262 LYS A C 1
ATOM 2006 O O . LYS A 1 262 ? 15.024 -14.156 -20.934 1.00 87.75 262 LYS A O 1
ATOM 2011 N N . VAL A 1 263 ? 14.794 -14.653 -18.752 1.00 86.50 263 VAL A N 1
ATOM 2012 C CA . VAL A 1 263 ? 14.288 -13.332 -18.346 1.00 86.50 263 VAL A CA 1
ATOM 2013 C C . VAL A 1 263 ? 15.405 -12.288 -18.311 1.00 86.50 263 VAL A C 1
ATOM 2015 O O . VAL A 1 263 ? 15.160 -11.131 -18.639 1.00 86.50 263 VAL A O 1
ATOM 2018 N N . THR A 1 264 ? 16.631 -12.682 -17.960 1.00 85.00 264 THR A N 1
ATOM 2019 C CA . THR A 1 264 ? 17.789 -11.772 -17.924 1.00 85.00 264 THR A CA 1
ATOM 2020 C C . THR A 1 264 ? 18.446 -11.569 -19.290 1.00 85.00 264 THR A C 1
ATOM 2022 O O . THR A 1 264 ? 19.305 -10.702 -19.429 1.00 85.00 264 THR A O 1
ATOM 2025 N N . GLY A 1 265 ? 18.073 -12.369 -20.296 1.00 83.69 265 GLY A N 1
ATOM 2026 C CA . GLY A 1 265 ? 18.723 -12.377 -21.609 1.00 83.69 265 GLY A CA 1
ATOM 2027 C C . GLY A 1 265 ? 20.125 -13.000 -21.594 1.00 83.69 265 GLY A C 1
ATOM 2028 O O . GLY A 1 265 ? 20.852 -12.904 -22.582 1.00 83.69 265 GLY A O 1
ATOM 2029 N N . GLN A 1 266 ? 20.525 -13.637 -20.490 1.00 86.06 266 GLN A N 1
ATOM 2030 C CA . GLN A 1 266 ? 21.835 -14.264 -20.337 1.00 86.06 266 GLN A CA 1
ATOM 2031 C C . GLN A 1 266 ? 21.818 -15.726 -20.800 1.00 86.06 266 GLN A C 1
ATOM 2033 O O . GLN A 1 266 ? 20.782 -16.388 -20.855 1.00 86.06 266 GLN A O 1
ATOM 2038 N N . SER A 1 267 ? 23.000 -16.275 -21.091 1.00 88.06 267 SER A N 1
ATOM 2039 C CA . SER A 1 267 ? 23.143 -17.729 -21.226 1.00 88.06 267 SER A CA 1
ATOM 2040 C C . SER A 1 267 ? 22.940 -18.417 -19.872 1.00 88.06 267 SER A C 1
ATOM 2042 O O . SER A 1 267 ? 23.252 -17.834 -18.836 1.00 88.06 267 SER A O 1
ATOM 2044 N N . VAL A 1 268 ? 22.505 -19.680 -19.869 1.00 86.94 268 VAL A N 1
ATOM 2045 C CA . VAL A 1 268 ? 22.309 -20.465 -18.631 1.00 86.94 268 VAL A CA 1
ATOM 2046 C C . VAL A 1 268 ? 23.578 -20.496 -17.768 1.00 86.94 268 VAL A C 1
ATOM 2048 O O . VAL A 1 268 ? 23.505 -20.345 -16.552 1.00 86.94 268 VAL A O 1
ATOM 2051 N N . ASN A 1 269 ? 24.755 -20.625 -18.390 1.00 85.38 269 ASN A N 1
ATOM 2052 C CA . ASN A 1 269 ? 26.036 -20.594 -17.678 1.00 85.38 269 ASN A CA 1
ATOM 2053 C C . ASN A 1 269 ? 26.378 -19.195 -17.145 1.00 85.38 269 ASN A C 1
ATOM 2055 O O . ASN A 1 269 ? 26.900 -19.081 -16.041 1.00 85.38 269 ASN A O 1
ATOM 2059 N N . GLY A 1 270 ? 26.075 -18.139 -17.908 1.00 83.56 270 GLY A N 1
ATOM 2060 C CA . GLY A 1 270 ? 26.257 -16.756 -17.459 1.00 83.56 270 GLY A CA 1
ATOM 2061 C C . GLY A 1 270 ? 25.380 -16.437 -16.251 1.00 83.56 270 GLY A C 1
ATOM 2062 O O . GLY A 1 270 ? 25.889 -15.971 -15.239 1.00 83.56 270 GLY A O 1
ATOM 2063 N N . TYR A 1 271 ? 24.099 -16.799 -16.323 1.00 85.56 271 TYR A N 1
ATOM 2064 C CA . TYR A 1 271 ? 23.148 -16.638 -15.228 1.00 85.56 271 TYR A CA 1
ATOM 2065 C C . TYR A 1 271 ? 23.556 -17.443 -13.990 1.00 85.56 271 TYR A C 1
ATOM 2067 O O . TYR A 1 271 ? 23.588 -16.907 -12.888 1.00 85.56 271 TYR A O 1
ATOM 2075 N N . ARG A 1 272 ? 23.967 -18.707 -14.167 1.00 85.12 272 ARG A N 1
ATOM 2076 C CA . ARG A 1 272 ? 24.481 -19.546 -13.073 1.00 85.12 272 ARG A CA 1
ATOM 2077 C C . ARG A 1 272 ? 25.649 -18.888 -12.335 1.00 85.12 272 ARG A C 1
ATOM 2079 O O . ARG A 1 272 ? 25.694 -18.973 -11.114 1.00 85.12 272 ARG A O 1
ATOM 2086 N N . ASN A 1 273 ? 26.569 -18.243 -13.050 1.00 84.69 273 ASN A N 1
ATOM 2087 C CA . ASN A 1 273 ? 27.687 -17.536 -12.425 1.00 84.69 273 ASN A CA 1
ATOM 2088 C C . ASN A 1 273 ? 27.210 -16.272 -11.696 1.00 84.69 273 ASN A C 1
ATOM 2090 O O . ASN A 1 273 ? 27.557 -16.091 -10.538 1.00 84.69 273 ASN A O 1
ATOM 2094 N N . SER A 1 274 ? 26.344 -15.463 -12.318 1.00 83.06 274 SER A N 1
ATOM 2095 C CA . SER A 1 274 ? 25.793 -14.245 -11.701 1.00 83.06 274 SER A CA 1
ATOM 2096 C C . SER A 1 274 ? 24.983 -14.501 -10.428 1.00 83.06 274 SER A C 1
ATOM 2098 O O . SER A 1 274 ? 24.889 -13.624 -9.583 1.00 83.06 274 SER A O 1
ATOM 2100 N N . VAL A 1 275 ? 24.378 -15.681 -10.296 1.00 81.62 275 VAL A N 1
ATOM 2101 C CA . VAL A 1 275 ? 23.627 -16.093 -9.099 1.00 81.62 275 VAL A CA 1
ATOM 2102 C C . VAL A 1 275 ? 24.555 -16.669 -8.010 1.00 81.62 275 VAL A C 1
ATOM 2104 O O . VAL A 1 275 ? 24.143 -16.827 -6.860 1.00 81.62 275 VAL A O 1
ATOM 2107 N N . ASN A 1 276 ? 25.788 -17.035 -8.370 1.00 76.50 276 ASN A N 1
ATOM 2108 C CA . ASN A 1 276 ? 26.775 -17.634 -7.469 1.00 76.50 276 ASN A CA 1
ATOM 2109 C C . ASN A 1 276 ? 27.760 -16.615 -6.865 1.00 76.50 276 ASN A C 1
ATOM 2111 O O . ASN A 1 276 ? 28.381 -16.938 -5.851 1.00 76.50 276 ASN A O 1
ATOM 2115 N N . ASP A 1 277 ? 27.905 -15.449 -7.497 1.00 65.00 277 ASP A N 1
ATOM 2116 C CA . ASP A 1 277 ? 28.677 -14.295 -7.010 1.00 65.00 277 ASP A CA 1
ATOM 2117 C C . ASP A 1 277 ? 27.897 -13.494 -5.949 1.00 65.00 277 ASP A C 1
ATOM 2119 O O . ASP A 1 277 ? 28.541 -13.032 -4.977 1.00 65.00 277 ASP A O 1
#